Protein AF-A0A0P4WNT6-F1 (afdb_monomer)

Solvent-accessible surface area (backbone atoms only — not comparable to full-atom values): 13191 Å² total; per-residue (Å²): 144,90,67,80,68,61,65,58,52,55,57,52,52,52,53,52,51,51,52,53,51,52,52,52,48,49,56,52,50,53,53,51,51,54,51,48,54,51,51,51,52,52,50,49,53,51,51,52,52,51,51,53,53,50,51,56,50,49,54,52,52,53,52,54,49,53,54,50,50,53,54,52,50,54,54,53,54,53,57,59,62,62,72,75,74,79,89,85,86,82,90,82,84,94,73,96,71,87,78,80,80,77,74,95,61,87,34,73,39,78,61,76,60,72,83,76,58,75,54,78,42,81,40,65,49,41,31,35,43,52,50,53,53,40,104,67,35,41,69,65,60,38,50,34,35,36,41,40,38,43,61,80,64,23,32,38,39,38,42,56,76,45,43,27,36,38,70,50,101,78,25,75,60,19,28,41,38,47,24,44,95,90,37,49,76,74,78,52,63,43,54,16,75,58,52,69,75,60,37,61,75,64,43,45,75,46,71,66,40,38,55,37,40,40,38,37,37,37,33,90,66,67,68,31,51,33,40,32,39,35,42,36,55,96

Sequence (234 aa):
MTAAANVRNESDTDREATKRLEEMLGTRMDRVLAALEVQQRHTQQVLDTLNSTAMDTLAKVEEVREEMKEELGKIAEDMQMSATQTTEQPKGEEVAAVTEVAHSGLIVHNDSLPSLCSGNKILFGTVGSVEVVESNTYSSGITCSWDLNFPVESSVSLTWGYIDMENHSSCSYDWVDVKHNSKSVYGRKLCGSLNSSVLQLLNLTLHKINNLQVSFRSDGSTEKRGFRLFYRTY

Structure (mmCIF, N/CA/C/O backbone):
data_AF-A0A0P4WNT6-F1
#
_entry.id   AF-A0A0P4WNT6-F1
#
loop_
_atom_site.group_PDB
_atom_site.id
_atom_site.type_symbol
_atom_site.label_atom_id
_atom_site.label_alt_id
_atom_site.label_comp_id
_atom_site.label_asym_id
_atom_site.label_entity_id
_atom_site.label_seq_id
_atom_site.pdbx_PDB_ins_code
_atom_site.Cartn_x
_atom_site.Cartn_y
_atom_site.Cartn_z
_atom_site.occupancy
_atom_site.B_iso_or_equiv
_atom_site.auth_seq_id
_atom_site.auth_comp_id
_atom_site.auth_asym_id
_atom_site.auth_atom_id
_atom_site.pdbx_PDB_model_num
ATOM 1 N N . MET A 1 1 ? 92.940 -24.111 1.557 1.00 48.22 1 MET A N 1
ATOM 2 C CA . MET A 1 1 ? 92.073 -23.938 2.742 1.00 48.22 1 MET A CA 1
ATOM 3 C C . MET A 1 1 ? 91.052 -22.838 2.459 1.00 48.22 1 MET A C 1
ATOM 5 O O . MET A 1 1 ? 91.355 -21.718 2.813 1.00 48.22 1 MET A O 1
ATOM 9 N N . THR A 1 2 ? 89.903 -23.121 1.826 1.00 51.88 2 THR A N 1
ATOM 10 C CA . THR A 1 2 ? 88.679 -22.272 1.881 1.00 51.88 2 THR A CA 1
ATOM 11 C C . THR A 1 2 ? 87.592 -22.864 0.974 1.00 51.88 2 THR A C 1
ATOM 13 O O . THR A 1 2 ? 87.626 -22.675 -0.232 1.00 51.88 2 THR A O 1
ATOM 16 N N . ALA A 1 3 ? 86.646 -23.616 1.542 1.00 53.91 3 ALA A N 1
ATOM 17 C CA . ALA A 1 3 ? 85.382 -23.982 0.872 1.00 53.91 3 ALA A CA 1
ATOM 18 C C . ALA A 1 3 ? 84.314 -24.461 1.876 1.00 53.91 3 ALA A C 1
ATOM 20 O O . ALA A 1 3 ? 83.126 -24.272 1.657 1.00 53.91 3 ALA A O 1
ATOM 21 N N . ALA A 1 4 ? 84.718 -25.005 3.029 1.00 53.72 4 ALA A N 1
ATOM 22 C CA . ALA A 1 4 ? 83.785 -25.518 4.038 1.00 53.72 4 ALA A CA 1
ATOM 23 C C . ALA A 1 4 ? 83.112 -24.441 4.921 1.00 53.72 4 ALA A C 1
ATOM 25 O O . ALA A 1 4 ? 82.185 -24.759 5.660 1.00 53.72 4 ALA A O 1
ATOM 26 N N . ALA A 1 5 ? 83.565 -23.183 4.864 1.00 54.59 5 ALA A N 1
ATOM 27 C CA . ALA A 1 5 ? 83.019 -22.098 5.685 1.00 54.59 5 ALA A CA 1
ATOM 28 C C . ALA A 1 5 ? 81.795 -21.406 5.054 1.00 54.59 5 ALA A C 1
ATOM 30 O O . ALA A 1 5 ? 80.981 -20.858 5.785 1.00 54.59 5 ALA A O 1
ATOM 31 N N . ASN A 1 6 ? 81.638 -21.454 3.725 1.00 53.47 6 ASN A N 1
ATOM 32 C CA . ASN A 1 6 ? 80.593 -20.687 3.035 1.00 53.47 6 ASN A CA 1
ATOM 33 C C . ASN A 1 6 ? 79.220 -21.385 3.070 1.00 53.47 6 ASN A C 1
ATOM 35 O O . ASN A 1 6 ? 78.210 -20.735 3.299 1.00 53.47 6 ASN A O 1
ATOM 39 N N . VAL A 1 7 ? 79.189 -22.719 2.953 1.00 55.53 7 VAL A N 1
ATOM 40 C CA . VAL A 1 7 ? 77.936 -23.503 2.904 1.00 55.53 7 VAL A CA 1
ATOM 41 C C . VAL A 1 7 ? 77.233 -23.593 4.269 1.00 55.53 7 VAL A C 1
ATOM 43 O O . VAL A 1 7 ? 76.010 -23.613 4.330 1.00 55.53 7 VAL A O 1
ATOM 46 N N . ARG A 1 8 ? 77.980 -23.611 5.385 1.00 54.81 8 ARG A N 1
ATOM 47 C CA . ARG A 1 8 ? 77.380 -23.585 6.737 1.00 54.81 8 ARG A CA 1
ATOM 48 C C . ARG A 1 8 ? 76.769 -22.226 7.079 1.00 54.81 8 ARG A C 1
ATOM 50 O O . ARG A 1 8 ? 75.773 -22.167 7.789 1.00 54.81 8 ARG A O 1
ATOM 57 N N . ASN A 1 9 ? 77.352 -21.151 6.552 1.00 56.12 9 ASN A N 1
ATOM 58 C CA . ASN A 1 9 ? 76.908 -19.794 6.843 1.00 56.12 9 ASN A CA 1
ATOM 59 C C . ASN A 1 9 ? 75.553 -19.496 6.177 1.00 56.12 9 ASN A C 1
ATOM 61 O O . ASN A 1 9 ? 74.699 -18.896 6.818 1.00 56.12 9 ASN A O 1
ATOM 65 N N . GLU A 1 10 ? 75.326 -19.994 4.951 1.00 56.72 10 GLU A N 1
ATOM 66 C CA . GLU A 1 10 ? 74.041 -19.875 4.236 1.00 56.72 10 GLU A CA 1
ATOM 67 C C . GLU A 1 10 ? 72.898 -20.626 4.946 1.00 56.72 10 GLU A C 1
ATOM 69 O O . GLU A 1 10 ? 71.810 -20.073 5.119 1.00 56.72 10 GLU A O 1
ATOM 74 N N . SER A 1 11 ? 73.153 -21.840 5.455 1.00 64.44 11 SER A N 1
ATOM 75 C CA . SER A 1 11 ? 72.142 -22.618 6.191 1.00 64.44 11 SER A CA 1
ATOM 76 C C . SER A 1 11 ? 71.749 -22.002 7.536 1.00 64.44 11 SER A C 1
ATOM 78 O O . SER A 1 11 ? 70.596 -22.113 7.956 1.00 64.44 11 SER A O 1
ATOM 80 N N . ASP A 1 12 ? 72.693 -21.345 8.215 1.00 67.19 12 ASP A N 1
ATOM 81 C CA . ASP A 1 12 ? 72.415 -20.666 9.482 1.00 67.19 12 ASP A CA 1
ATOM 82 C C . ASP A 1 12 ? 71.636 -19.360 9.257 1.00 67.19 12 ASP A C 1
ATOM 84 O O . ASP A 1 12 ? 70.729 -19.050 10.035 1.00 67.19 12 ASP A O 1
ATOM 88 N N . THR A 1 13 ? 71.902 -18.633 8.163 1.00 73.12 13 THR A N 1
ATOM 89 C CA . THR A 1 13 ? 71.102 -17.458 7.778 1.00 73.12 13 THR A CA 1
ATOM 90 C C . THR A 1 13 ? 69.665 -17.806 7.401 1.00 73.12 13 THR A C 1
ATOM 92 O O . THR A 1 13 ? 68.754 -17.091 7.820 1.00 73.12 13 THR A O 1
ATOM 95 N N . ASP A 1 14 ? 69.430 -18.910 6.690 1.00 78.56 14 ASP A N 1
ATOM 96 C CA . ASP A 1 14 ? 68.072 -19.342 6.328 1.00 78.56 14 ASP A CA 1
ATOM 97 C C . ASP A 1 14 ? 67.275 -19.824 7.549 1.00 78.56 14 ASP A C 1
ATOM 99 O O . ASP A 1 14 ? 66.076 -19.544 7.681 1.00 78.56 14 ASP A O 1
ATOM 103 N N . ARG A 1 15 ? 67.940 -20.493 8.500 1.00 80.12 15 ARG A N 1
ATOM 104 C CA . ARG A 1 15 ? 67.317 -20.911 9.764 1.00 80.12 15 ARG A CA 1
ATOM 105 C C . ARG A 1 15 ? 66.926 -19.712 10.628 1.00 80.12 15 ARG A C 1
ATOM 107 O O . ARG A 1 15 ? 65.837 -19.692 11.201 1.00 80.12 15 ARG A O 1
ATOM 114 N N . GLU A 1 16 ? 67.788 -18.702 10.691 1.00 85.00 16 GLU A N 1
ATOM 115 C CA . GLU A 1 16 ? 67.517 -17.447 11.395 1.00 85.00 16 GLU A CA 1
ATOM 116 C C . GLU A 1 16 ? 66.402 -16.636 10.708 1.00 85.00 16 GLU A C 1
ATOM 118 O O . GLU A 1 16 ? 65.529 -16.088 11.383 1.00 85.00 16 GLU A O 1
ATOM 123 N N . ALA A 1 17 ? 66.363 -16.606 9.372 1.00 84.00 17 ALA A N 1
ATOM 124 C CA . ALA A 1 17 ? 65.285 -15.967 8.615 1.00 84.00 17 ALA A CA 1
ATOM 125 C C . ALA A 1 17 ? 63.926 -16.650 8.848 1.00 84.00 17 ALA A C 1
ATOM 127 O O . ALA A 1 17 ? 62.921 -15.967 9.055 1.00 84.00 17 ALA A O 1
ATOM 128 N N . THR A 1 18 ? 63.902 -17.986 8.884 1.00 86.19 18 THR A N 1
ATOM 129 C CA . THR A 1 18 ? 62.691 -18.775 9.170 1.00 86.19 18 THR A CA 1
ATOM 130 C C . THR A 1 18 ? 62.174 -18.494 10.580 1.00 86.19 18 THR A C 1
ATOM 132 O O . THR A 1 18 ? 60.994 -18.194 10.754 1.00 86.19 18 THR A O 1
ATOM 135 N N . LYS A 1 19 ? 63.066 -18.470 11.579 1.00 89.56 19 LYS A N 1
ATOM 136 C CA . LYS A 1 19 ? 62.709 -18.151 12.967 1.00 89.56 19 LYS A CA 1
ATOM 137 C C . LYS A 1 19 ? 62.109 -16.745 13.106 1.00 89.56 19 LYS A C 1
ATOM 139 O O . LYS A 1 19 ? 61.094 -16.567 13.774 1.00 89.56 19 LYS A O 1
ATOM 144 N N . ARG A 1 20 ? 62.681 -15.746 12.423 1.00 88.69 20 ARG A N 1
ATOM 145 C CA . ARG A 1 20 ? 62.136 -14.374 12.403 1.00 88.69 20 ARG A CA 1
ATOM 146 C C . ARG A 1 20 ? 60.763 -14.304 11.744 1.00 88.69 20 ARG A C 1
ATOM 148 O O . ARG A 1 20 ? 59.914 -13.531 12.182 1.00 88.69 20 ARG A O 1
ATOM 155 N N . LEU A 1 21 ? 60.536 -15.089 10.692 1.00 89.50 21 LEU A N 1
ATOM 156 C CA . LEU A 1 21 ? 59.235 -15.163 10.032 1.00 89.50 21 LEU A CA 1
ATOM 157 C C . LEU A 1 21 ? 58.175 -15.777 10.959 1.00 89.50 21 LEU A C 1
ATOM 159 O O . LEU A 1 21 ? 57.071 -15.242 11.039 1.00 89.50 21 LEU A O 1
ATOM 163 N N . GLU A 1 22 ? 58.517 -16.843 11.687 1.00 91.88 22 GLU A N 1
ATOM 164 C CA . GLU A 1 22 ? 57.641 -17.472 12.685 1.00 91.88 22 GLU A CA 1
ATOM 165 C C . GLU A 1 22 ? 57.309 -16.515 13.839 1.00 91.88 22 GLU A C 1
ATOM 167 O O . GLU A 1 22 ? 56.141 -16.378 14.199 1.00 91.88 22 GLU A O 1
ATOM 172 N N . GLU A 1 23 ? 58.294 -15.776 14.359 1.00 92.50 23 GLU A N 1
ATOM 173 C CA . GLU A 1 23 ? 58.080 -14.754 15.396 1.00 92.50 23 GLU A CA 1
ATOM 174 C C . GLU A 1 23 ? 57.184 -13.604 14.898 1.00 92.50 23 GLU A C 1
ATOM 176 O O . GLU A 1 23 ? 56.262 -13.167 15.598 1.00 92.50 23 GLU A O 1
ATOM 181 N N . MET A 1 24 ? 57.398 -13.132 13.662 1.00 90.69 24 MET A N 1
ATOM 182 C CA . MET A 1 24 ? 56.534 -12.124 13.039 1.00 90.69 24 MET A CA 1
ATOM 183 C C . MET A 1 24 ? 55.113 -12.649 12.813 1.00 90.69 24 MET A C 1
ATOM 185 O O . MET A 1 24 ? 54.151 -11.902 13.004 1.00 90.69 24 MET A O 1
ATOM 189 N N . LEU A 1 25 ? 54.963 -13.912 12.407 1.00 93.06 25 LEU A N 1
ATOM 190 C CA . LEU A 1 25 ? 53.661 -14.537 12.195 1.00 93.06 25 LEU A CA 1
ATOM 191 C C . LEU A 1 25 ? 52.917 -14.731 13.520 1.00 93.06 25 LEU A C 1
ATOM 193 O O . LEU A 1 25 ? 51.739 -14.384 13.586 1.00 93.06 25 LEU A O 1
ATOM 197 N N . GLY A 1 26 ? 53.605 -15.183 14.572 1.00 92.38 26 GLY A N 1
ATOM 198 C CA . GLY A 1 26 ? 53.061 -15.283 15.928 1.00 92.38 26 GLY A CA 1
ATOM 199 C C . GLY A 1 26 ? 52.579 -13.928 16.439 1.00 92.38 26 GLY A C 1
ATOM 200 O O . GLY A 1 26 ? 51.406 -13.767 16.760 1.00 92.38 26 GLY A O 1
ATOM 201 N N . THR A 1 27 ? 53.426 -12.899 16.345 1.00 93.69 27 THR A N 1
ATOM 202 C CA . THR A 1 27 ? 53.066 -11.530 16.759 1.00 93.69 27 THR A CA 1
ATOM 203 C C . THR A 1 27 ? 51.857 -10.984 15.988 1.00 93.69 27 THR A C 1
ATOM 205 O O . THR A 1 27 ? 51.019 -10.268 16.541 1.00 93.69 27 THR A O 1
ATOM 208 N N . ARG A 1 28 ? 51.750 -11.281 14.685 1.00 94.50 28 ARG A N 1
ATOM 209 C CA . ARG A 1 28 ? 50.592 -10.873 13.875 1.00 94.50 28 ARG A CA 1
ATOM 210 C C . ARG A 1 28 ? 49.335 -11.646 14.263 1.00 94.50 28 ARG A C 1
ATOM 212 O O . ARG A 1 28 ? 48.276 -11.027 14.331 1.00 94.50 28 ARG A O 1
ATOM 219 N N . MET A 1 29 ? 49.449 -12.946 14.524 1.00 95.38 29 MET A N 1
ATOM 220 C CA . MET A 1 29 ? 48.334 -13.785 14.959 1.00 95.38 29 MET A CA 1
ATOM 221 C C . MET A 1 29 ? 47.795 -13.327 16.317 1.00 95.38 29 MET A C 1
ATOM 223 O O . MET A 1 29 ? 46.591 -13.128 16.442 1.00 95.38 29 MET A O 1
ATOM 227 N N . ASP A 1 30 ? 48.668 -13.040 17.285 1.00 95.88 30 ASP A N 1
ATOM 228 C CA . ASP A 1 30 ? 48.275 -12.549 18.613 1.00 95.88 30 ASP A CA 1
ATOM 229 C C . ASP A 1 30 ? 47.520 -11.217 18.527 1.00 95.88 30 ASP A C 1
ATOM 231 O O . ASP A 1 30 ? 46.517 -11.008 19.209 1.00 95.88 30 ASP A O 1
ATOM 235 N N . ARG A 1 31 ? 47.948 -10.316 17.631 1.00 95.38 31 ARG A N 1
ATOM 236 C CA . ARG A 1 31 ? 47.230 -9.057 17.370 1.00 95.38 31 ARG A CA 1
ATOM 237 C C . ARG A 1 31 ? 45.849 -9.288 16.764 1.00 95.38 31 ARG A C 1
ATOM 239 O O . ARG A 1 31 ? 44.912 -8.578 17.122 1.00 95.38 31 ARG A O 1
ATOM 246 N N . VAL A 1 32 ? 45.722 -10.248 15.848 1.00 95.62 32 VAL A N 1
ATOM 247 C CA . VAL A 1 32 ? 44.427 -10.615 15.254 1.00 95.62 32 VAL A CA 1
ATOM 248 C C . VAL A 1 32 ? 43.515 -11.239 16.308 1.00 95.62 32 VAL A C 1
ATOM 250 O O . VAL A 1 32 ? 42.347 -10.866 16.381 1.00 95.62 32 VAL A O 1
ATOM 253 N N . LEU A 1 33 ? 44.044 -12.120 17.158 1.00 96.94 33 LEU A N 1
ATOM 254 C CA . LEU A 1 33 ? 43.289 -12.757 18.234 1.00 96.94 33 LEU A CA 1
ATOM 255 C C . LEU A 1 33 ? 42.793 -11.723 19.252 1.00 96.94 33 LEU A C 1
ATOM 257 O O . LEU A 1 33 ? 41.601 -11.679 19.543 1.00 96.94 33 LEU A O 1
ATOM 261 N N . ALA A 1 34 ? 43.663 -10.813 19.696 1.00 96.69 34 ALA A N 1
ATOM 262 C CA . ALA A 1 34 ? 43.282 -9.729 20.600 1.00 96.69 34 ALA A CA 1
ATOM 263 C C . ALA A 1 34 ? 42.211 -8.808 19.985 1.00 96.69 34 ALA A C 1
ATOM 265 O O . ALA A 1 34 ? 41.265 -8.402 20.664 1.00 96.69 34 ALA A O 1
ATOM 266 N N . ALA A 1 35 ? 42.321 -8.490 18.690 1.00 95.56 35 ALA A N 1
ATOM 267 C CA . ALA A 1 35 ? 41.303 -7.711 17.988 1.00 95.56 35 ALA A CA 1
ATOM 268 C C . ALA A 1 35 ? 39.961 -8.459 17.907 1.00 95.56 35 ALA A C 1
ATOM 270 O O . ALA A 1 35 ? 38.906 -7.841 18.074 1.00 95.56 35 ALA A O 1
ATOM 271 N N . LEU A 1 36 ? 39.990 -9.778 17.698 1.00 96.31 36 LEU A N 1
ATOM 272 C CA . LEU A 1 36 ? 38.796 -10.617 17.661 1.00 96.31 36 LEU A CA 1
ATOM 273 C C . LEU A 1 36 ? 38.121 -10.706 19.036 1.00 96.31 36 LEU A C 1
ATOM 275 O O . LEU A 1 36 ? 36.905 -10.564 19.118 1.00 96.31 36 LEU A O 1
ATOM 279 N N . GLU A 1 37 ? 38.887 -10.844 20.118 1.00 97.56 37 GLU A N 1
ATOM 280 C CA . GLU A 1 37 ? 38.360 -10.827 21.490 1.00 97.56 37 GLU A CA 1
ATOM 281 C C . GLU A 1 37 ? 37.715 -9.481 21.848 1.00 97.56 37 GLU A C 1
ATOM 283 O O . GLU A 1 37 ? 36.686 -9.431 22.526 1.00 97.56 37 GLU A O 1
ATOM 288 N N . VAL A 1 38 ? 38.293 -8.364 21.391 1.00 97.62 38 VAL A N 1
ATOM 289 C CA . VAL A 1 38 ? 37.680 -7.034 21.546 1.00 97.62 38 VAL A CA 1
ATOM 290 C C . VAL A 1 38 ? 36.363 -6.953 20.773 1.00 97.62 38 VAL A C 1
A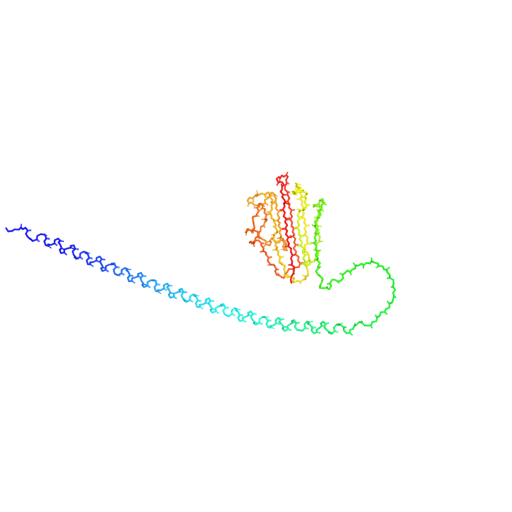TOM 292 O O . VAL A 1 38 ? 35.362 -6.505 21.331 1.00 97.62 38 VAL A O 1
ATOM 295 N N . GLN A 1 39 ? 36.329 -7.433 19.528 1.00 96.19 39 GLN A N 1
ATOM 296 C CA . GLN A 1 39 ? 35.099 -7.473 18.728 1.00 96.19 39 GLN A CA 1
ATOM 297 C C . GLN A 1 39 ? 34.025 -8.364 19.358 1.00 96.19 39 GLN A C 1
ATOM 299 O O . GLN A 1 39 ? 32.856 -7.977 19.416 1.00 96.19 39 GLN A O 1
ATOM 304 N N . GLN A 1 40 ? 34.409 -9.523 19.892 1.00 97.31 40 GLN A N 1
ATOM 305 C CA . GLN A 1 40 ? 33.490 -10.429 20.571 1.00 97.31 40 GLN A CA 1
ATOM 306 C C . GLN A 1 40 ? 32.915 -9.792 21.842 1.00 97.31 40 GLN A C 1
ATOM 308 O O . GLN A 1 40 ? 31.704 -9.847 22.050 1.00 97.31 40 GLN A O 1
ATOM 313 N N . ARG A 1 41 ? 33.746 -9.118 22.652 1.00 98.19 41 ARG A N 1
ATOM 314 C CA . ARG A 1 41 ? 33.276 -8.375 23.835 1.00 98.19 41 ARG A CA 1
ATOM 315 C C . ARG A 1 41 ? 32.303 -7.257 23.471 1.00 98.19 41 ARG A C 1
ATOM 317 O O . ARG A 1 41 ? 31.256 -7.154 24.102 1.00 98.19 41 ARG A O 1
ATOM 324 N N . HIS A 1 42 ? 32.602 -6.463 22.443 1.00 97.31 42 HIS A N 1
ATOM 325 C CA . HIS A 1 42 ? 31.677 -5.425 21.974 1.00 97.31 42 HIS A CA 1
ATOM 326 C C . HIS A 1 42 ? 30.358 -6.015 21.472 1.00 97.31 42 HIS A C 1
ATOM 328 O O . HIS A 1 42 ? 29.294 -5.498 21.797 1.00 97.31 42 HIS A O 1
ATOM 334 N N . THR A 1 43 ? 30.414 -7.118 20.724 1.00 94.88 43 THR A N 1
ATOM 335 C CA . THR A 1 43 ? 29.211 -7.797 20.224 1.00 94.88 43 THR A CA 1
ATOM 336 C C . THR A 1 43 ? 28.334 -8.278 21.378 1.00 94.88 43 THR A C 1
ATOM 338 O O . THR A 1 43 ? 27.126 -8.052 21.361 1.00 94.88 43 THR A O 1
ATOM 341 N N . GLN A 1 44 ? 28.939 -8.874 22.410 1.00 97.69 44 GLN A N 1
ATOM 342 C CA . GLN A 1 44 ? 28.208 -9.321 23.594 1.00 97.69 44 GLN A CA 1
ATOM 343 C C . GLN A 1 44 ? 27.576 -8.146 24.347 1.00 97.69 44 GLN A C 1
ATOM 345 O O . GLN A 1 44 ? 26.402 -8.197 24.688 1.00 97.69 44 GLN A O 1
ATOM 350 N N . GLN A 1 45 ? 28.311 -7.046 24.520 1.00 97.69 45 GLN A N 1
ATOM 351 C CA . GLN A 1 45 ? 27.784 -5.849 25.173 1.00 97.69 45 GLN A CA 1
ATOM 352 C C . GLN A 1 45 ? 26.588 -5.246 24.415 1.00 97.69 45 GLN A C 1
ATOM 354 O O . GLN A 1 45 ? 25.616 -4.805 25.035 1.00 97.69 45 GLN A O 1
ATOM 359 N N . VAL A 1 46 ? 26.634 -5.233 23.078 1.00 97.38 46 VAL A N 1
ATOM 360 C CA . VAL A 1 46 ? 25.501 -4.800 22.245 1.00 97.38 46 VAL A CA 1
ATOM 361 C C . VAL A 1 46 ? 24.306 -5.731 22.442 1.00 97.38 46 VAL A C 1
ATOM 363 O O . VAL A 1 46 ? 23.191 -5.243 22.611 1.00 97.38 46 VAL A O 1
ATOM 366 N N . LEU A 1 47 ? 24.528 -7.049 22.472 1.00 97.56 47 LEU A N 1
ATOM 367 C CA . LEU A 1 47 ? 23.467 -8.031 22.701 1.00 97.56 47 LEU A CA 1
ATOM 368 C C . LEU A 1 47 ? 22.805 -7.848 24.074 1.00 97.56 47 LEU A C 1
ATOM 370 O O . LEU A 1 47 ? 21.579 -7.825 24.161 1.00 97.56 47 LEU A O 1
ATOM 374 N N . ASP A 1 48 ? 23.600 -7.643 25.122 1.00 97.81 48 ASP A N 1
ATOM 375 C CA . ASP A 1 48 ? 23.099 -7.425 26.481 1.00 97.81 48 ASP A CA 1
ATOM 376 C C . ASP A 1 48 ? 22.278 -6.127 26.566 1.00 97.81 48 ASP A C 1
ATOM 378 O O . ASP A 1 48 ? 21.195 -6.099 27.155 1.00 97.81 48 ASP A O 1
ATOM 382 N N . THR A 1 49 ? 22.746 -5.063 25.904 1.00 96.75 49 THR A N 1
ATOM 383 C CA . THR A 1 49 ? 22.038 -3.773 25.836 1.00 96.75 49 THR A CA 1
ATOM 384 C C . THR A 1 49 ? 20.709 -3.904 25.091 1.00 96.75 49 THR A C 1
ATOM 386 O O . THR A 1 49 ? 19.687 -3.379 25.540 1.00 96.75 49 THR A O 1
ATOM 389 N N . LEU A 1 50 ? 20.701 -4.627 23.966 1.00 96.12 50 LEU A N 1
ATOM 390 C CA . LEU A 1 50 ? 19.484 -4.909 23.203 1.00 96.12 50 LEU A CA 1
ATOM 391 C C . LEU A 1 50 ? 18.483 -5.706 24.038 1.00 96.12 50 LEU A C 1
ATOM 393 O O . LEU A 1 50 ? 17.306 -5.353 24.066 1.00 96.12 50 LEU A O 1
ATOM 397 N N . ASN A 1 51 ? 18.946 -6.731 24.753 1.00 97.50 51 ASN A N 1
ATOM 398 C CA . ASN A 1 51 ? 18.082 -7.557 25.587 1.00 97.50 51 ASN A CA 1
ATOM 399 C C . ASN A 1 51 ? 17.487 -6.757 26.757 1.00 97.50 51 ASN A C 1
ATOM 401 O O . ASN A 1 51 ? 16.287 -6.835 27.001 1.00 97.50 51 ASN A O 1
ATOM 405 N N . SER A 1 52 ? 18.288 -5.917 27.422 1.00 97.19 52 SER A N 1
ATOM 406 C CA . SER A 1 52 ? 17.787 -5.012 28.466 1.00 97.19 52 SER A CA 1
ATOM 407 C C . SER A 1 52 ? 16.740 -4.039 27.925 1.00 97.19 52 SER A C 1
ATOM 409 O O . SER A 1 52 ? 15.679 -3.887 28.519 1.00 97.19 52 SER A O 1
ATOM 411 N N . THR A 1 53 ? 16.999 -3.426 26.766 1.00 96.00 53 THR A N 1
ATOM 412 C CA . THR A 1 53 ? 16.059 -2.481 26.141 1.00 96.00 53 THR A CA 1
ATOM 413 C C . THR A 1 53 ? 14.753 -3.174 25.742 1.00 96.00 53 THR A C 1
ATOM 415 O O . THR A 1 53 ? 13.672 -2.605 25.901 1.00 96.00 53 THR A O 1
ATOM 418 N N . ALA A 1 54 ? 14.834 -4.409 25.238 1.00 96.44 54 ALA A N 1
ATOM 419 C CA . ALA A 1 54 ? 13.665 -5.208 24.889 1.00 96.44 54 ALA A CA 1
ATOM 420 C C . ALA A 1 54 ? 12.814 -5.532 26.126 1.00 96.44 54 ALA A C 1
ATOM 422 O O . ALA A 1 54 ? 11.598 -5.360 26.076 1.00 96.44 54 ALA A O 1
ATOM 423 N N . MET A 1 55 ? 13.442 -5.928 27.238 1.00 97.50 55 MET A N 1
ATOM 424 C CA . MET A 1 55 ? 12.738 -6.216 28.493 1.00 97.50 55 MET A CA 1
ATOM 425 C C . MET A 1 55 ? 12.074 -4.967 29.087 1.00 97.50 55 MET A C 1
ATOM 427 O O . MET A 1 55 ? 10.911 -5.035 29.478 1.00 97.50 55 MET A O 1
ATOM 431 N N . ASP A 1 56 ? 12.749 -3.814 29.071 1.00 97.31 56 ASP A N 1
ATOM 432 C CA . ASP A 1 56 ? 12.159 -2.543 29.519 1.00 97.31 56 ASP A CA 1
ATOM 433 C C . ASP A 1 56 ? 10.974 -2.121 28.642 1.00 97.31 56 ASP A C 1
ATOM 435 O O . ASP A 1 56 ? 9.967 -1.602 29.126 1.00 97.31 56 ASP A O 1
ATOM 439 N N . THR A 1 57 ? 11.082 -2.344 27.330 1.00 93.44 57 THR A N 1
ATOM 440 C CA . THR A 1 57 ? 9.993 -2.057 26.390 1.00 93.44 57 THR A CA 1
ATOM 441 C C . THR A 1 57 ? 8.808 -2.985 26.639 1.00 93.44 57 THR A C 1
ATOM 443 O O . THR A 1 57 ? 7.670 -2.524 26.641 1.00 93.44 57 THR A O 1
ATOM 446 N N . LEU A 1 58 ? 9.063 -4.272 26.891 1.00 97.12 58 LEU A N 1
ATOM 447 C CA . LEU A 1 58 ? 8.023 -5.248 27.203 1.00 97.12 58 LEU A CA 1
ATOM 448 C C . LEU A 1 58 ? 7.282 -4.880 28.494 1.00 97.12 58 LEU A C 1
ATOM 450 O O . LEU A 1 58 ? 6.055 -4.887 28.499 1.00 97.12 58 LEU A O 1
ATOM 454 N N . ALA A 1 59 ? 8.007 -4.478 29.541 1.00 97.25 59 ALA A N 1
ATOM 455 C CA . ALA A 1 59 ? 7.406 -4.030 30.795 1.00 97.25 59 ALA A CA 1
ATOM 456 C C . ALA A 1 59 ? 6.462 -2.832 30.585 1.00 97.25 59 ALA A C 1
ATOM 458 O O . ALA A 1 59 ? 5.337 -2.837 31.080 1.00 97.25 59 ALA A O 1
ATOM 459 N N . LYS A 1 60 ? 6.868 -1.846 29.773 1.00 96.50 60 LYS A N 1
ATOM 460 C CA . LYS A 1 60 ? 6.011 -0.698 29.420 1.00 96.50 60 LYS A CA 1
ATOM 461 C C . LYS A 1 60 ? 4.773 -1.102 28.618 1.00 96.50 60 LYS A C 1
ATOM 463 O O . LYS A 1 60 ? 3.716 -0.502 28.774 1.00 96.50 60 LYS A O 1
ATOM 468 N N . VAL A 1 61 ? 4.887 -2.105 27.745 1.00 95.06 61 VAL A N 1
ATOM 469 C CA . VAL A 1 61 ? 3.735 -2.633 26.994 1.00 95.06 61 VAL A CA 1
ATOM 470 C C . VAL A 1 61 ? 2.743 -3.323 27.931 1.00 95.06 61 VAL A C 1
ATOM 472 O O . VAL A 1 61 ? 1.535 -3.168 27.754 1.00 95.06 61 VAL A O 1
ATOM 475 N N . GLU A 1 62 ? 3.227 -4.070 28.924 1.00 97.25 62 GLU A N 1
ATOM 476 C CA . GLU A 1 62 ? 2.366 -4.703 29.929 1.00 97.25 62 GLU A CA 1
ATOM 477 C C . GLU A 1 62 ? 1.676 -3.673 30.831 1.00 97.25 62 GLU A C 1
ATOM 479 O O . GLU A 1 62 ? 0.488 -3.824 31.104 1.00 97.25 62 GLU A O 1
ATOM 484 N N . GLU A 1 63 ? 2.363 -2.593 31.207 1.00 97.25 63 GLU A N 1
ATOM 485 C CA . GLU A 1 63 ? 1.773 -1.471 31.952 1.00 97.25 63 GLU A CA 1
ATOM 486 C C . GLU A 1 63 ? 0.604 -0.832 31.180 1.00 97.25 63 GLU A C 1
ATOM 488 O O . GLU A 1 63 ? -0.525 -0.812 31.673 1.00 97.25 63 GLU A O 1
ATOM 493 N N . VAL A 1 64 ? 0.823 -0.441 29.917 1.00 95.50 64 VAL A N 1
ATOM 494 C CA . VAL A 1 64 ? -0.230 0.127 29.047 1.00 95.50 64 VAL A CA 1
ATOM 495 C C . VAL A 1 64 ? -1.391 -0.853 28.840 1.00 95.50 64 VAL A C 1
ATOM 497 O O . VAL A 1 64 ? -2.549 -0.450 28.712 1.00 95.50 64 VAL A O 1
ATOM 500 N N . ARG A 1 65 ? -1.112 -2.162 28.800 1.00 95.25 65 ARG A N 1
ATOM 501 C CA . ARG A 1 65 ? -2.154 -3.189 28.677 1.00 95.25 65 ARG A CA 1
ATOM 502 C C . ARG A 1 65 ? -3.076 -3.206 29.893 1.00 95.25 65 ARG A C 1
ATOM 504 O O . ARG A 1 65 ? -4.283 -3.365 29.707 1.00 95.25 65 ARG A O 1
ATOM 511 N N . GLU A 1 66 ? -2.534 -3.107 31.103 1.00 97.06 66 GLU A N 1
ATOM 512 C CA . GLU A 1 66 ? -3.352 -3.081 32.319 1.00 97.06 66 GLU A CA 1
ATOM 513 C C . GLU A 1 66 ? -4.140 -1.767 32.433 1.00 97.06 66 GLU A C 1
ATOM 515 O O . GLU A 1 66 ? -5.333 -1.823 32.729 1.00 97.06 66 GLU A O 1
ATOM 520 N N . GLU A 1 67 ? -3.553 -0.622 32.062 1.00 94.69 67 GLU A N 1
ATOM 521 C CA . GLU A 1 67 ? -4.285 0.656 31.967 1.00 94.69 67 GLU A CA 1
ATOM 522 C C . GLU A 1 67 ? -5.477 0.557 30.997 1.00 94.69 67 GLU A C 1
ATOM 524 O O . GLU A 1 67 ? -6.603 0.933 31.325 1.00 94.69 67 GLU A O 1
ATOM 529 N N . MET A 1 68 ? -5.267 -0.027 29.811 1.00 94.44 68 MET A N 1
ATOM 530 C CA . MET A 1 68 ? -6.330 -0.200 28.818 1.00 94.44 68 MET A CA 1
ATOM 531 C C . MET A 1 68 ? -7.434 -1.154 29.297 1.00 94.44 68 MET A C 1
ATOM 533 O O . MET A 1 68 ? -8.605 -0.947 28.975 1.00 94.44 68 MET A O 1
ATOM 537 N N . LYS A 1 69 ? -7.096 -2.200 30.063 1.00 93.25 69 LYS A N 1
ATOM 538 C CA . LYS A 1 69 ? -8.105 -3.090 30.664 1.00 93.25 69 LYS A CA 1
ATOM 539 C C . LYS A 1 69 ? -8.968 -2.358 31.687 1.00 93.25 69 LYS A C 1
ATOM 541 O O . LYS A 1 69 ? -10.167 -2.622 31.732 1.00 93.25 69 LYS A O 1
ATOM 546 N N . GLU A 1 70 ? -8.379 -1.473 32.488 1.00 94.00 70 GLU A N 1
ATOM 547 C CA . GLU A 1 70 ? -9.123 -0.685 33.473 1.00 94.00 70 GLU A CA 1
ATOM 548 C C . GLU A 1 70 ? -10.124 0.256 32.784 1.00 94.00 70 GLU A C 1
ATOM 550 O O . GLU A 1 70 ? -11.302 0.276 33.141 1.00 94.00 70 GLU A O 1
ATOM 555 N N . GLU A 1 71 ? -9.692 0.966 31.738 1.00 89.25 71 GLU A N 1
ATOM 556 C CA . GLU A 1 71 ? -10.565 1.857 30.962 1.00 89.25 71 GLU A CA 1
ATOM 557 C C . GLU A 1 71 ? -11.684 1.095 30.231 1.00 89.25 71 GLU A C 1
ATOM 559 O O . GLU A 1 71 ? -12.840 1.520 30.245 1.00 89.25 71 GLU A O 1
ATOM 564 N N . LEU A 1 72 ? -11.386 -0.079 29.661 1.00 86.69 72 LEU A N 1
ATOM 565 C CA . LEU A 1 72 ? -12.412 -0.949 29.071 1.00 86.69 72 LEU A CA 1
ATOM 566 C C . LEU A 1 72 ? -13.434 -1.439 30.109 1.00 86.69 72 LEU A C 1
ATOM 568 O O . LEU A 1 72 ? -14.611 -1.584 29.776 1.00 86.69 72 LEU A O 1
ATOM 572 N N . GLY A 1 73 ? -13.006 -1.673 31.353 1.00 85.00 73 GLY A N 1
ATOM 573 C CA . GLY A 1 73 ? -13.898 -2.006 32.464 1.00 85.00 73 GLY A CA 1
ATOM 574 C C . GLY A 1 73 ? -14.894 -0.885 32.760 1.00 85.00 73 GLY A C 1
ATOM 575 O O . GLY A 1 73 ? -16.095 -1.141 32.830 1.00 85.00 73 GLY A O 1
ATOM 576 N N . LYS A 1 74 ? -14.416 0.364 32.829 1.00 87.50 74 LYS A N 1
ATOM 577 C CA . LYS A 1 74 ? -15.263 1.552 33.051 1.00 87.50 74 LYS A CA 1
ATOM 578 C C . LYS A 1 74 ? -16.302 1.727 31.938 1.00 87.50 74 LYS A C 1
ATOM 580 O O . LYS A 1 74 ? -17.478 1.940 32.217 1.00 87.50 74 LYS A O 1
ATOM 585 N N . ILE A 1 75 ? -15.899 1.544 30.677 1.00 79.00 75 ILE A N 1
ATOM 586 C CA . ILE A 1 75 ? -16.812 1.626 29.521 1.00 79.00 75 ILE A CA 1
ATOM 587 C C . ILE A 1 75 ? -17.901 0.539 29.583 1.00 79.00 75 ILE A C 1
ATOM 589 O O . ILE A 1 75 ? -19.060 0.805 29.259 1.00 79.00 75 ILE A O 1
ATOM 593 N N . ALA A 1 76 ? -17.553 -0.683 30.000 1.00 76.19 76 ALA A N 1
ATOM 594 C CA . ALA A 1 76 ? -18.519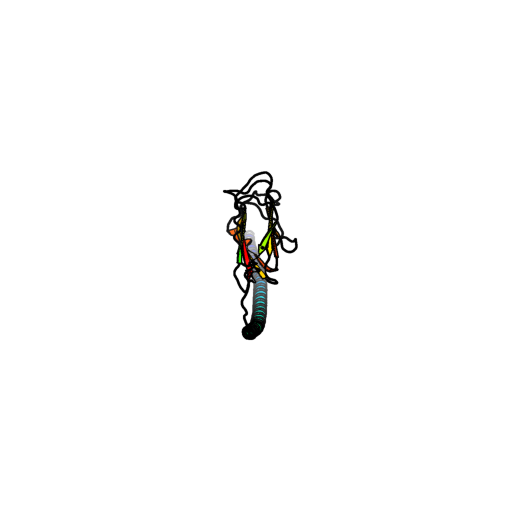 -1.774 30.126 1.00 76.19 76 ALA A CA 1
ATOM 595 C C . ALA A 1 76 ? -19.573 -1.499 31.217 1.00 76.19 76 ALA A C 1
ATOM 597 O O . ALA A 1 76 ? -20.755 -1.781 31.006 1.00 76.19 76 ALA A O 1
ATOM 598 N N . GLU A 1 77 ? -19.167 -0.906 32.344 1.00 76.56 77 GLU A N 1
ATOM 599 C CA . GLU A 1 77 ? -20.080 -0.505 33.423 1.00 76.56 77 GLU A CA 1
ATOM 600 C C . GLU A 1 77 ? -21.028 0.630 32.988 1.00 76.56 77 GLU A C 1
ATOM 602 O O . GLU A 1 77 ? -22.236 0.560 33.246 1.00 76.56 77 GLU A O 1
ATOM 607 N N . ASP A 1 78 ? -20.532 1.616 32.233 1.00 72.81 78 ASP A N 1
ATOM 608 C CA . ASP A 1 78 ? -21.350 2.709 31.685 1.00 72.81 78 ASP A CA 1
ATOM 609 C C . ASP A 1 78 ? -22.398 2.213 30.672 1.00 72.81 78 ASP A C 1
ATOM 611 O O . ASP A 1 78 ? -23.553 2.661 30.679 1.00 72.81 78 ASP A O 1
ATOM 615 N N . MET A 1 79 ? -22.048 1.225 29.839 1.00 66.50 79 MET A N 1
ATOM 616 C CA . MET A 1 79 ? -23.001 0.584 28.921 1.00 66.50 79 MET A CA 1
ATOM 617 C C . MET A 1 79 ? -24.130 -0.151 29.663 1.00 66.50 79 MET A C 1
ATOM 619 O O . MET A 1 79 ? -25.253 -0.222 29.157 1.00 66.50 79 MET A O 1
ATOM 623 N N . GLN A 1 80 ? -23.872 -0.665 30.868 1.00 61.91 80 GLN A N 1
ATOM 624 C CA . GLN A 1 80 ? -24.874 -1.354 31.684 1.00 61.91 80 GLN A CA 1
ATOM 625 C C . GLN A 1 80 ? -25.818 -0.395 32.423 1.00 61.91 80 GLN A C 1
ATOM 627 O O . GLN A 1 80 ? -26.989 -0.735 32.599 1.00 61.91 80 GLN A O 1
ATOM 632 N N . MET A 1 81 ? -25.377 0.821 32.768 1.00 58.91 81 MET A N 1
ATOM 633 C CA . MET A 1 81 ? -26.264 1.860 33.320 1.00 58.91 81 MET A CA 1
ATOM 634 C C . MET A 1 81 ? -27.217 2.463 32.274 1.00 58.91 81 MET A C 1
ATOM 636 O O . MET A 1 81 ? -28.346 2.831 32.612 1.00 58.91 81 MET A O 1
ATOM 640 N N . SER A 1 82 ? -26.812 2.525 31.000 1.00 54.28 82 SER A N 1
ATOM 641 C CA . SER A 1 82 ? -27.648 3.077 29.920 1.00 54.28 82 SER A CA 1
ATOM 642 C C . SER A 1 82 ? -28.816 2.153 29.519 1.00 54.28 82 SER A C 1
ATOM 644 O O . SER A 1 82 ? -29.874 2.626 29.108 1.00 54.28 82 SER A O 1
ATOM 646 N N . ALA A 1 83 ? -28.691 0.836 29.736 1.00 47.50 83 ALA A N 1
ATOM 647 C CA . ALA A 1 83 ? -29.728 -0.149 29.400 1.00 47.50 83 ALA A CA 1
ATOM 648 C C . ALA A 1 83 ? -30.960 -0.139 30.339 1.00 47.50 83 ALA A C 1
ATOM 650 O O . ALA A 1 83 ? -31.962 -0.791 30.046 1.00 47.50 83 ALA A O 1
ATOM 651 N N . THR A 1 84 ? -30.920 0.599 31.454 1.00 45.53 84 THR A N 1
ATOM 652 C CA . THR A 1 84 ? -32.005 0.643 32.458 1.00 45.53 84 THR A CA 1
ATOM 653 C C . THR A 1 84 ? -32.983 1.819 32.332 1.00 45.53 84 THR A C 1
ATOM 655 O O . THR A 1 84 ? -33.921 1.904 33.122 1.00 45.53 84 THR A O 1
ATOM 658 N N . GLN A 1 85 ? -32.840 2.705 31.338 1.00 51.66 85 GLN A N 1
ATOM 659 C CA . GLN A 1 85 ? -33.744 3.851 31.130 1.00 51.66 85 GLN A CA 1
ATOM 660 C C . GLN A 1 85 ? -34.333 3.897 29.712 1.00 51.66 85 GLN A C 1
ATOM 662 O O . GLN A 1 85 ? -34.150 4.866 28.983 1.00 51.66 85 GLN A O 1
ATOM 667 N N . THR A 1 86 ? -35.084 2.876 29.289 1.00 37.19 86 THR A N 1
ATOM 668 C CA . THR A 1 86 ? -36.069 3.060 28.201 1.00 37.19 86 THR A CA 1
ATOM 669 C C . THR A 1 86 ? -37.207 2.040 28.290 1.00 37.19 86 THR A C 1
ATOM 671 O O . THR A 1 86 ? -37.265 1.060 27.557 1.00 37.19 86 THR A O 1
ATOM 674 N N . THR A 1 87 ? -38.156 2.279 29.193 1.00 36.91 87 THR A N 1
ATOM 675 C CA . THR A 1 87 ? -39.512 1.722 29.090 1.00 36.91 87 THR A CA 1
ATOM 676 C C . THR A 1 87 ? -40.490 2.880 29.040 1.00 36.91 87 THR A C 1
ATOM 678 O O . THR A 1 87 ? -40.845 3.402 30.086 1.00 36.91 87 THR A O 1
ATOM 681 N N . GLU A 1 88 ? -40.885 3.288 27.834 1.00 34.47 88 GLU A N 1
ATOM 682 C CA . GLU A 1 88 ? -42.237 3.765 27.516 1.00 34.47 88 GLU A CA 1
ATOM 683 C C . GLU A 1 88 ? -42.361 3.994 26.001 1.00 34.47 88 GLU A C 1
ATOM 685 O O . GLU A 1 88 ? -41.556 4.675 25.373 1.00 34.47 88 GLU A O 1
ATOM 690 N N . GLN A 1 89 ? -43.377 3.371 25.411 1.00 33.53 89 GLN A N 1
ATOM 691 C CA . GLN A 1 89 ? -43.721 3.415 23.993 1.00 33.53 89 GLN A CA 1
ATOM 692 C C . GLN A 1 89 ? -45.081 4.115 23.864 1.00 33.53 89 GLN A C 1
ATOM 694 O O . GLN A 1 89 ? -46.001 3.766 24.608 1.00 33.53 89 GLN A O 1
ATOM 699 N N . PRO A 1 90 ? -45.277 4.995 22.867 1.00 35.88 90 PRO A N 1
ATOM 700 C CA . PRO A 1 90 ? -46.574 5.064 22.211 1.00 35.88 90 PRO A CA 1
ATOM 701 C C . PRO A 1 90 ? -46.484 4.868 20.693 1.00 35.88 90 PRO A C 1
ATOM 703 O O . PRO A 1 90 ? -45.523 5.232 20.021 1.00 35.88 90 PRO A O 1
ATOM 706 N N . LYS A 1 91 ? -47.546 4.231 20.194 1.00 33.34 91 LYS A N 1
ATOM 707 C CA . LYS A 1 91 ? -47.894 3.960 18.797 1.00 33.34 91 LYS A CA 1
ATOM 708 C C . LYS A 1 91 ? -47.963 5.233 17.948 1.00 33.34 91 LYS A C 1
ATOM 710 O O . LYS A 1 91 ? -48.606 6.191 18.366 1.00 33.34 91 LYS A O 1
ATOM 715 N N . GLY A 1 92 ? -47.542 5.112 16.690 1.00 32.62 92 GLY A N 1
ATOM 716 C CA . GLY A 1 92 ? -48.161 5.839 15.582 1.00 32.62 92 GLY A CA 1
ATOM 717 C C . GLY A 1 92 ? -47.189 6.370 14.5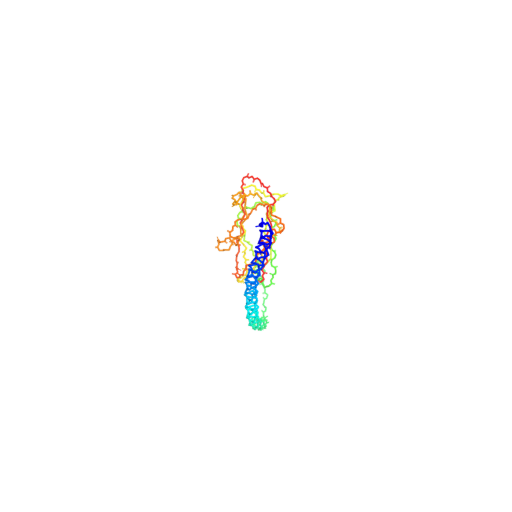36 1.00 32.62 92 GLY A C 1
ATOM 718 O O . GLY A 1 92 ? -46.377 7.229 14.839 1.00 32.62 92 GLY A O 1
ATOM 719 N N . GLU A 1 93 ? -47.410 5.910 13.304 1.00 29.12 93 GLU A N 1
ATOM 720 C CA . GLU A 1 93 ? -47.117 6.584 12.033 1.00 29.12 93 GLU A CA 1
ATOM 721 C C . GLU A 1 93 ? -45.766 6.296 11.351 1.00 29.12 93 GLU A C 1
ATOM 723 O O . GLU A 1 93 ? -44.687 6.747 11.723 1.00 29.12 93 GLU A O 1
ATOM 728 N N . GLU A 1 94 ? -45.893 5.488 10.300 1.00 37.31 94 GLU A N 1
ATOM 729 C CA . GLU A 1 94 ? -44.883 5.077 9.339 1.00 37.31 94 GLU A CA 1
ATOM 730 C C . GLU A 1 94 ? -44.579 6.232 8.375 1.00 37.31 94 GLU A C 1
ATOM 732 O O . GLU A 1 94 ? -45.389 6.568 7.514 1.00 37.31 94 GLU A O 1
ATOM 737 N N . VAL A 1 95 ? -43.386 6.817 8.494 1.00 32.47 95 VAL A N 1
ATOM 738 C CA . VAL A 1 95 ? -42.745 7.570 7.409 1.00 32.47 95 VAL A CA 1
ATOM 739 C C . VAL A 1 95 ? -41.306 7.078 7.323 1.00 32.47 95 VAL A C 1
ATOM 741 O O . VAL A 1 95 ? -40.470 7.382 8.172 1.00 32.47 95 VAL A O 1
ATOM 744 N N . ALA A 1 96 ? -41.037 6.239 6.324 1.00 31.92 96 ALA A N 1
ATOM 745 C CA . ALA A 1 96 ? -39.745 5.602 6.114 1.00 31.92 96 ALA A CA 1
ATOM 746 C C . ALA A 1 96 ? -38.674 6.631 5.708 1.00 31.92 96 ALA A C 1
ATOM 748 O O . ALA A 1 96 ? -38.455 6.905 4.531 1.00 31.92 96 ALA A O 1
ATOM 749 N N . ALA A 1 97 ? -37.976 7.164 6.705 1.00 35.56 97 ALA A N 1
ATOM 750 C CA . ALA A 1 97 ? -36.620 7.673 6.576 1.00 35.56 97 ALA A CA 1
ATOM 751 C C . ALA A 1 97 ? -35.736 6.790 7.462 1.00 35.56 97 ALA A C 1
ATOM 753 O O . ALA A 1 97 ? -35.650 6.992 8.673 1.00 35.56 97 ALA A O 1
ATOM 754 N N . VAL A 1 98 ? -35.119 5.760 6.875 1.00 33.66 98 VAL A N 1
ATOM 755 C CA . VAL A 1 98 ? -34.161 4.927 7.610 1.00 33.66 98 VAL A CA 1
ATOM 756 C C . VAL A 1 98 ? -32.872 5.731 7.754 1.00 33.66 98 VAL A C 1
ATOM 758 O O . VAL A 1 98 ? -32.003 5.731 6.888 1.00 33.66 98 VAL A O 1
ATOM 761 N N . THR A 1 99 ? -32.793 6.464 8.858 1.00 32.72 99 THR A N 1
ATOM 762 C CA . THR A 1 99 ? -31.537 6.947 9.426 1.00 32.72 99 THR A CA 1
ATOM 763 C C . THR A 1 99 ? -31.024 5.787 10.268 1.00 32.72 99 THR A C 1
ATOM 765 O O . THR A 1 99 ? -31.497 5.584 11.385 1.00 32.72 99 THR A O 1
ATOM 768 N N . GLU A 1 100 ? -30.162 4.937 9.713 1.00 34.56 100 GLU A N 1
ATOM 769 C CA . GLU A 1 100 ? -29.668 3.784 10.465 1.00 34.56 100 GLU A CA 1
ATOM 770 C C . GLU A 1 100 ? -28.525 4.223 11.385 1.00 34.56 100 GLU A C 1
ATOM 772 O O . GLU A 1 100 ? -27.414 4.538 10.959 1.00 34.56 100 GLU A O 1
ATOM 777 N N . VAL A 1 101 ? -28.834 4.283 12.679 1.00 37.97 101 VAL A N 1
ATOM 778 C CA . VAL A 1 101 ? -27.863 4.415 13.764 1.00 37.97 101 VAL A CA 1
ATOM 779 C C . VAL A 1 101 ? -27.122 3.082 13.872 1.00 37.97 101 VAL A C 1
ATOM 781 O O . VAL A 1 101 ? -27.636 2.128 14.455 1.00 37.97 101 VAL A O 1
ATOM 784 N N . ALA A 1 102 ? -25.920 2.989 13.304 1.00 35.75 102 ALA A N 1
ATOM 785 C CA . ALA A 1 102 ? -25.122 1.767 13.371 1.00 35.75 102 ALA A CA 1
ATOM 786 C C . ALA A 1 102 ? -24.486 1.601 14.764 1.00 35.75 102 ALA A C 1
ATOM 788 O O . ALA A 1 102 ? -23.387 2.082 15.034 1.00 35.75 102 ALA A O 1
ATOM 789 N N . HIS A 1 103 ? -25.178 0.881 15.648 1.00 34.28 103 HIS A N 1
ATOM 790 C CA . HIS A 1 103 ? -24.566 0.215 16.797 1.00 34.28 103 HIS A CA 1
ATOM 791 C C . HIS A 1 103 ? -23.750 -0.979 16.286 1.00 34.28 103 HIS A C 1
ATOM 793 O O . HIS A 1 103 ? -24.334 -1.885 15.702 1.00 34.28 103 HIS A O 1
ATOM 799 N N . SER A 1 104 ? -22.423 -0.975 16.481 1.00 50.16 104 SER A N 1
ATOM 800 C CA . SER A 1 104 ? -21.495 -2.118 16.309 1.00 50.16 104 SER A CA 1
ATOM 801 C C . SER A 1 104 ? -21.812 -3.104 15.167 1.00 50.16 104 SER A C 1
ATOM 803 O O . SER A 1 104 ? -21.691 -4.320 15.323 1.00 50.16 104 SER A O 1
ATOM 805 N N . GLY A 1 105 ? -22.214 -2.580 14.007 1.00 40.97 105 GLY A N 1
ATOM 806 C CA . GLY A 1 105 ? -22.570 -3.349 12.820 1.00 40.97 105 GLY A CA 1
ATOM 807 C C . GLY A 1 105 ? -21.426 -3.346 11.815 1.00 40.97 105 GLY A C 1
ATOM 808 O O . GLY A 1 105 ? -20.934 -2.292 11.417 1.00 40.97 105 GLY A O 1
ATOM 809 N N . LEU A 1 106 ? -20.993 -4.532 11.393 1.00 44.41 106 LEU A N 1
ATOM 810 C CA . LEU A 1 106 ? -20.135 -4.709 10.226 1.00 44.41 106 LEU A CA 1
ATOM 811 C C . LEU A 1 106 ? -20.874 -4.183 8.987 1.00 44.41 106 LEU A C 1
ATOM 813 O O . LEU A 1 106 ? -21.749 -4.866 8.459 1.00 44.41 106 LEU A O 1
ATOM 817 N N . ILE A 1 107 ? -20.524 -2.992 8.510 1.00 52.38 107 ILE A N 1
ATOM 818 C CA . ILE A 1 107 ? -21.027 -2.495 7.228 1.00 52.38 107 ILE A CA 1
ATOM 819 C C . ILE A 1 107 ? -20.033 -2.950 6.157 1.00 52.38 107 ILE A C 1
ATOM 821 O O . ILE A 1 107 ? -18.909 -2.447 6.110 1.00 52.38 107 ILE A O 1
ATOM 825 N N . VAL A 1 108 ? -20.438 -3.935 5.346 1.00 51.22 108 VAL A N 1
ATOM 826 C CA . VAL A 1 108 ? -19.660 -4.441 4.206 1.00 51.22 108 VAL A CA 1
ATOM 827 C C . VAL A 1 108 ? -20.055 -3.675 2.951 1.00 51.22 108 VAL A C 1
ATOM 829 O O . VAL A 1 108 ? -21.159 -3.860 2.442 1.00 51.22 108 VAL A O 1
ATOM 832 N N . HIS A 1 109 ? -19.148 -2.858 2.419 1.00 55.34 109 HIS A N 1
ATOM 833 C CA . HIS A 1 109 ? -19.329 -2.264 1.095 1.00 55.34 109 HIS A CA 1
ATOM 834 C C . HIS A 1 109 ? -18.554 -3.060 0.045 1.00 55.34 109 HIS A C 1
ATOM 836 O O . HIS A 1 109 ? -17.323 -3.084 0.041 1.00 55.34 109 HIS A O 1
ATOM 842 N N . ASN A 1 110 ? -19.302 -3.682 -0.866 1.00 48.75 110 ASN A N 1
ATOM 843 C CA . ASN A 1 110 ? -18.780 -4.270 -2.094 1.00 48.75 110 ASN A CA 1
ATOM 844 C C . ASN A 1 110 ? -19.317 -3.452 -3.266 1.00 48.75 110 ASN A C 1
ATOM 846 O O . ASN A 1 110 ? -20.388 -3.743 -3.796 1.00 48.75 110 ASN A O 1
ATOM 850 N N . ASP A 1 111 ? -18.604 -2.394 -3.638 1.00 55.31 111 ASP A N 1
ATOM 851 C CA . ASP A 1 111 ? -18.941 -1.629 -4.832 1.00 55.31 111 ASP A CA 1
ATOM 852 C C . ASP A 1 111 ? -18.233 -2.241 -6.046 1.00 55.31 111 ASP A C 1
ATOM 854 O O . ASP A 1 111 ? -17.157 -1.812 -6.458 1.00 55.31 111 ASP A O 1
ATOM 858 N N . SER A 1 112 ? -18.834 -3.294 -6.594 1.00 50.59 112 SER A N 1
ATOM 859 C CA . SER A 1 112 ? -18.450 -3.866 -7.884 1.00 50.59 112 SER A CA 1
ATOM 860 C C . SER A 1 112 ? -19.326 -3.225 -8.963 1.00 50.59 112 SER A C 1
ATOM 862 O O . SER A 1 112 ? -20.261 -3.858 -9.450 1.00 50.59 112 SER A O 1
ATOM 864 N N . LEU A 1 113 ? -19.118 -1.945 -9.291 1.00 54.03 113 LEU A N 1
ATOM 865 C CA . LEU A 1 113 ? -19.987 -1.284 -10.271 1.00 54.03 113 LEU A CA 1
ATOM 866 C C . LEU A 1 113 ? -19.528 -1.544 -11.722 1.00 54.03 113 LEU A C 1
ATOM 868 O O . LEU A 1 113 ? -18.404 -1.181 -12.078 1.00 54.03 113 LEU A O 1
ATOM 872 N N . PRO A 1 114 ? -20.414 -2.096 -12.577 1.00 47.91 114 PRO A N 1
ATOM 873 C CA . PRO A 1 114 ? -20.279 -2.049 -14.020 1.00 47.91 114 PRO A CA 1
ATOM 874 C C . PRO A 1 114 ? -20.567 -0.621 -14.500 1.00 47.91 114 PRO A C 1
ATOM 876 O O . PRO A 1 114 ? -21.565 -0.012 -14.120 1.00 47.91 114 PRO A O 1
ATOM 879 N N . SER A 1 115 ? -19.719 -0.123 -15.396 1.00 45.19 115 SER A N 1
ATOM 880 C CA . SER A 1 115 ? -19.857 1.124 -16.159 1.00 45.19 115 SER A CA 1
ATOM 881 C C . SER A 1 115 ? -19.731 2.446 -15.370 1.00 45.19 115 SER A C 1
ATOM 883 O O . SER A 1 115 ? -20.599 2.858 -14.610 1.00 45.19 115 SER A O 1
ATOM 885 N N . LEU A 1 116 ? -18.630 3.142 -15.676 1.00 54.47 116 LEU A N 1
ATOM 886 C CA . LEU A 1 116 ? -18.287 4.536 -15.377 1.00 54.47 116 LEU A CA 1
ATOM 887 C C . LEU A 1 116 ? -17.861 4.865 -13.939 1.00 54.47 116 LEU A C 1
ATOM 889 O O . LEU A 1 116 ? -18.625 5.342 -13.103 1.00 54.47 116 LEU A O 1
ATOM 893 N N . CYS A 1 117 ? -16.546 4.785 -13.729 1.00 69.69 117 CYS A N 1
ATOM 894 C CA . CYS A 1 117 ? -15.797 5.659 -12.828 1.00 69.69 117 CYS A CA 1
ATOM 895 C C . CYS A 1 117 ? -15.984 7.149 -13.171 1.00 69.69 117 CYS A C 1
ATOM 897 O O . CYS A 1 117 ? -15.072 7.818 -13.652 1.00 69.69 117 CYS A O 1
ATOM 899 N N . SER A 1 118 ? -17.186 7.678 -12.989 1.00 59.03 118 SER A N 1
ATOM 900 C CA . SER A 1 118 ? -17.490 9.090 -13.184 1.00 59.03 118 SER A CA 1
ATOM 901 C C . SER A 1 118 ? -17.854 9.690 -11.837 1.00 59.03 118 SER A C 1
ATOM 903 O O . SER A 1 118 ? -18.998 9.617 -11.400 1.00 59.03 118 SER A O 1
ATOM 905 N N . GLY A 1 119 ? -16.853 10.267 -11.174 1.00 67.25 119 GLY A N 1
ATOM 906 C CA . GLY A 1 119 ? -17.030 11.032 -9.943 1.00 67.25 119 GLY A CA 1
ATOM 907 C C . GLY A 1 119 ? -16.360 10.431 -8.710 1.00 67.25 119 GLY A C 1
ATOM 908 O O . GLY A 1 119 ? -15.603 9.461 -8.778 1.00 67.25 119 GLY A O 1
ATOM 909 N N . ASN A 1 120 ? -16.630 11.080 -7.580 1.00 82.56 120 ASN A N 1
ATOM 910 C CA . ASN A 1 120 ? -16.195 10.668 -6.255 1.00 82.56 120 ASN A CA 1
ATOM 911 C C . ASN A 1 120 ? -17.303 9.836 -5.599 1.00 82.56 120 ASN A C 1
ATOM 913 O O . ASN A 1 120 ? -18.461 10.260 -5.571 1.00 82.56 120 ASN A O 1
ATOM 917 N N . LYS A 1 121 ? -16.944 8.659 -5.089 1.00 84.25 121 LYS A N 1
ATOM 918 C CA . LYS A 1 121 ? -17.836 7.796 -4.320 1.00 84.25 121 LYS A CA 1
ATOM 919 C C . LYS A 1 121 ? -17.484 7.856 -2.846 1.00 84.25 121 LYS A C 1
ATOM 921 O O . LYS A 1 121 ? -16.361 7.553 -2.463 1.00 84.25 121 LYS A O 1
ATOM 926 N N . ILE A 1 122 ? -18.470 8.154 -2.016 1.00 86.50 122 ILE A N 1
ATOM 927 C CA . ILE A 1 122 ? -18.310 8.152 -0.565 1.00 86.50 122 ILE A CA 1
ATOM 928 C C . ILE A 1 122 ? -18.733 6.777 -0.051 1.00 86.50 122 ILE A C 1
ATOM 930 O O . ILE A 1 122 ? -19.878 6.367 -0.242 1.00 86.50 122 ILE A O 1
ATOM 934 N N . LEU A 1 123 ? -17.806 6.062 0.580 1.00 85.44 123 LEU A N 1
ATOM 935 C CA . LEU A 1 123 ? -18.052 4.765 1.201 1.00 85.44 123 LEU A CA 1
ATOM 936 C C . LEU A 1 123 ? -17.970 4.920 2.715 1.00 85.44 123 LEU A C 1
ATOM 938 O O . LEU A 1 123 ? -17.022 5.506 3.235 1.00 85.44 123 LEU A O 1
ATOM 942 N N . PHE A 1 124 ? -18.959 4.381 3.414 1.00 83.75 124 PHE A N 1
ATOM 943 C CA . PHE A 1 124 ? -18.935 4.265 4.867 1.00 83.75 124 PHE A CA 1
ATOM 944 C C . PHE A 1 124 ? -18.525 2.839 5.245 1.00 83.75 124 PHE A C 1
ATOM 946 O O . PHE A 1 124 ? -18.258 2.011 4.382 1.00 83.75 124 PHE A O 1
ATOM 953 N N . GLY A 1 125 ? -18.431 2.533 6.531 1.00 78.31 125 GLY A N 1
ATOM 954 C CA . GLY A 1 125 ? -18.329 1.154 6.991 1.00 78.31 125 GLY A CA 1
ATOM 955 C C . GLY A 1 125 ? -16.937 0.651 7.344 1.00 78.31 125 GLY A C 1
ATOM 956 O O . GLY A 1 125 ? -15.909 1.275 7.096 1.00 78.31 125 GLY A O 1
ATOM 957 N N . THR A 1 126 ? -16.941 -0.500 8.009 1.00 82.75 126 THR A N 1
ATOM 958 C CA . THR A 1 126 ? -15.791 -1.038 8.739 1.00 82.75 126 THR A CA 1
ATOM 959 C C . THR A 1 126 ? -15.041 -2.104 7.956 1.00 82.75 126 THR A C 1
ATOM 961 O O . THR A 1 126 ? -13.899 -2.399 8.286 1.00 82.75 126 THR A O 1
ATOM 964 N N . VAL A 1 127 ? -15.632 -2.680 6.907 1.00 87.25 127 VAL A N 1
ATOM 965 C CA . VAL A 1 127 ? -14.967 -3.634 6.010 1.00 87.25 127 VAL A CA 1
ATOM 966 C C . VAL A 1 127 ? -15.443 -3.404 4.584 1.00 87.25 127 VAL A C 1
ATOM 968 O O . VAL A 1 127 ? -16.618 -3.146 4.344 1.00 87.25 127 VAL A O 1
ATOM 971 N N . GLY A 1 128 ? -14.556 -3.546 3.611 1.00 87.75 128 GLY A N 1
ATOM 972 C CA . GLY A 1 128 ? -14.963 -3.501 2.215 1.00 87.75 128 GLY A CA 1
ATOM 973 C C . GLY A 1 128 ? -13.800 -3.643 1.260 1.00 87.75 128 GLY A C 1
ATOM 974 O O . GLY A 1 128 ? -12.665 -3.938 1.651 1.00 87.75 128 GLY A O 1
ATOM 975 N N . SER A 1 129 ? -14.092 -3.417 -0.013 1.00 88.75 129 SER A N 1
ATOM 976 C CA . SER A 1 129 ? -13.066 -3.312 -1.040 1.00 88.75 129 SER A CA 1
ATOM 977 C C . SER A 1 129 ? -13.400 -2.253 -2.071 1.00 88.75 129 SER A C 1
ATOM 979 O O . SER A 1 129 ? -14.562 -2.061 -2.421 1.00 88.75 129 SER A O 1
ATOM 981 N N . VAL A 1 130 ? -12.353 -1.630 -2.599 1.00 89.56 130 VAL A N 1
ATOM 982 C CA . VAL A 1 130 ? -12.413 -0.795 -3.794 1.00 89.56 130 VAL A CA 1
ATOM 983 C C . VAL A 1 130 ? -11.664 -1.491 -4.917 1.00 89.56 130 VAL A C 1
ATOM 985 O O . VAL A 1 130 ? -10.552 -2.000 -4.742 1.00 89.56 130 VAL A O 1
ATOM 988 N N . GLU A 1 131 ? -12.300 -1.549 -6.073 1.00 86.50 131 GLU A N 1
ATOM 989 C CA . GLU A 1 131 ? -11.775 -2.217 -7.250 1.00 86.50 131 GLU A CA 1
ATOM 990 C C . GLU A 1 131 ? -12.292 -1.565 -8.523 1.00 86.50 131 GLU A C 1
ATOM 992 O O . GLU A 1 131 ? -13.365 -0.963 -8.545 1.00 86.50 131 GLU A O 1
ATOM 997 N N . VAL A 1 132 ? -11.525 -1.717 -9.600 1.00 81.75 132 VAL A N 1
ATOM 998 C CA . VAL A 1 132 ? -11.996 -1.391 -10.946 1.00 81.75 132 VAL A CA 1
ATOM 999 C C . VAL A 1 132 ? -12.465 -2.693 -11.591 1.00 81.75 132 VAL A C 1
ATOM 1001 O O . VAL A 1 132 ? -11.645 -3.528 -11.968 1.00 81.75 132 VAL A O 1
ATOM 1004 N N . VAL A 1 133 ? -13.787 -2.886 -11.658 1.00 65.69 133 VAL A N 1
ATOM 1005 C CA . VAL A 1 133 ? -14.428 -4.075 -12.248 1.00 65.69 133 VAL A CA 1
ATOM 1006 C C . VAL A 1 133 ? -15.042 -3.690 -13.580 1.00 65.69 133 VAL A C 1
ATOM 1008 O O . VAL A 1 133 ? -16.226 -3.387 -13.690 1.00 65.69 133 VAL A O 1
ATOM 1011 N N . GLU A 1 134 ? -14.221 -3.697 -14.613 1.00 64.25 134 GLU A N 1
ATOM 1012 C CA . GLU A 1 134 ? -14.706 -3.656 -15.984 1.00 64.25 134 GLU A CA 1
ATOM 1013 C C . GLU A 1 134 ? -14.324 -4.968 -16.666 1.00 64.25 134 GLU A C 1
ATOM 1015 O O . GLU A 1 134 ? -13.382 -5.626 -16.227 1.00 64.25 134 GLU A O 1
ATOM 1020 N N . SER A 1 135 ? -15.118 -5.391 -17.654 1.00 64.00 135 SER A N 1
ATOM 1021 C CA . SER A 1 135 ? -15.339 -6.759 -18.165 1.00 64.00 135 SER A CA 1
ATOM 1022 C C . SER A 1 135 ? -14.118 -7.588 -18.605 1.00 64.00 135 SER A C 1
ATOM 1024 O O . SER A 1 135 ? -14.314 -8.601 -19.265 1.00 64.00 135 SER A O 1
ATOM 1026 N N . ASN A 1 136 ? -12.896 -7.143 -18.305 1.00 71.88 136 ASN A N 1
ATOM 1027 C CA . ASN A 1 136 ? -11.630 -7.865 -18.113 1.00 71.88 136 ASN A CA 1
ATOM 1028 C C . ASN A 1 136 ? -10.491 -6.864 -17.813 1.00 71.88 136 ASN A C 1
ATOM 1030 O O . ASN A 1 136 ? -9.522 -7.212 -17.137 1.00 71.88 136 ASN A O 1
ATOM 1034 N N . THR A 1 137 ? -10.615 -5.633 -18.319 1.00 85.31 137 THR A N 1
ATOM 1035 C CA . THR A 1 137 ? -9.665 -4.526 -18.168 1.00 85.31 137 THR A CA 1
ATOM 1036 C C . THR A 1 137 ? -10.403 -3.208 -17.937 1.00 85.31 137 THR A C 1
ATOM 1038 O O . THR A 1 137 ? -11.555 -3.091 -18.350 1.00 85.31 137 THR A O 1
ATOM 1041 N N . TYR A 1 138 ? -9.762 -2.221 -17.306 1.00 87.56 138 TYR A N 1
ATOM 1042 C CA . TYR A 1 138 ? -10.332 -0.874 -17.134 1.00 87.56 138 TYR A CA 1
ATOM 1043 C C . TYR A 1 138 ? -10.402 -0.087 -18.447 1.00 87.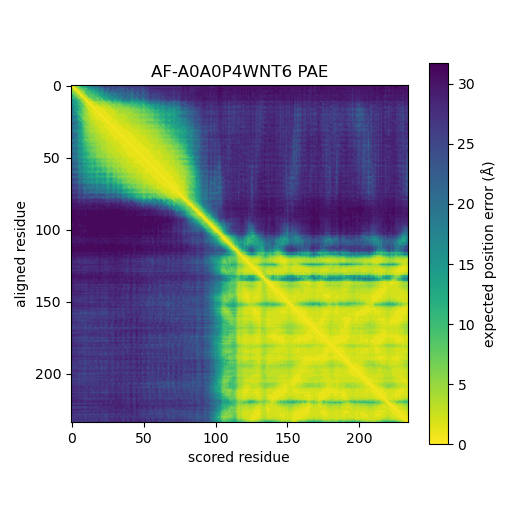56 138 TYR A C 1
ATOM 1045 O O . TYR A 1 138 ? -9.629 -0.344 -19.356 1.00 87.56 138 TYR A O 1
ATOM 1053 N N . SER A 1 139 ? -11.286 0.905 -18.535 1.00 88.12 139 SER A N 1
ATOM 1054 C CA . SER A 1 139 ? -11.360 1.852 -19.654 1.00 88.12 139 SER A CA 1
ATOM 1055 C C . SER A 1 139 ? -10.197 2.852 -19.679 1.00 88.12 139 SER A C 1
ATOM 1057 O O . SER A 1 139 ? -9.717 3.307 -18.635 1.00 88.12 139 SER A O 1
ATOM 1059 N N . SER A 1 140 ? -9.805 3.277 -20.881 1.00 89.88 140 SER A N 1
ATOM 1060 C CA . SER A 1 140 ? -8.849 4.369 -21.109 1.00 89.88 140 SER A CA 1
ATOM 1061 C C . SER A 1 140 ? -9.379 5.713 -20.589 1.00 89.88 140 SER A C 1
ATOM 1063 O O . SER A 1 140 ? -10.562 6.023 -20.759 1.00 89.88 140 SER A O 1
ATOM 1065 N N . GLY A 1 141 ? -8.507 6.558 -20.047 1.00 89.69 141 GLY A N 1
ATOM 1066 C CA . GLY A 1 141 ? -8.792 7.955 -19.722 1.00 89.69 141 GLY A CA 1
ATOM 1067 C C . GLY A 1 141 ? -9.781 8.159 -18.575 1.00 89.69 141 GLY A C 1
ATOM 1068 O O . GLY A 1 141 ? -10.348 9.248 -18.451 1.00 89.69 141 GLY A O 1
ATOM 1069 N N . ILE A 1 142 ? -10.014 7.142 -17.740 1.00 88.00 142 ILE A N 1
ATOM 1070 C CA . ILE A 1 142 ? -10.941 7.248 -16.613 1.00 88.00 142 ILE A CA 1
ATOM 1071 C C . ILE A 1 142 ? -10.248 7.821 -15.383 1.00 88.00 142 ILE A C 1
ATOM 1073 O O . ILE A 1 142 ? -9.039 7.705 -15.190 1.00 88.00 142 ILE A O 1
ATOM 1077 N N . THR A 1 143 ? -11.034 8.465 -14.525 1.00 90.12 143 THR A N 1
ATOM 1078 C CA . THR A 1 143 ? -10.585 8.932 -13.213 1.00 90.12 143 THR A CA 1
ATOM 1079 C C . THR A 1 143 ? -11.626 8.534 -12.179 1.00 90.12 143 THR A C 1
ATOM 1081 O O . THR A 1 143 ? -12.740 9.050 -12.184 1.00 90.12 143 THR A O 1
ATOM 1084 N N . CYS A 1 144 ? -11.253 7.616 -11.294 1.00 89.31 144 CYS A N 1
ATOM 1085 C CA . CYS A 1 144 ? -12.092 7.140 -10.202 1.00 89.31 144 CYS A CA 1
ATOM 1086 C C . CYS A 1 144 ? -11.588 7.723 -8.879 1.00 89.31 144 CYS A C 1
ATOM 1088 O O . CYS A 1 144 ? -10.376 7.807 -8.654 1.00 89.31 144 CYS A O 1
ATOM 1090 N N . SER A 1 145 ? -12.502 8.061 -7.974 1.00 91.50 145 SER A N 1
ATOM 1091 C CA . SER A 1 145 ? -12.151 8.442 -6.608 1.00 91.50 145 SER A CA 1
ATOM 1092 C C . SER A 1 145 ? -13.131 7.829 -5.615 1.00 91.50 145 SER A C 1
ATOM 1094 O O . SER A 1 145 ? -14.338 7.845 -5.853 1.00 91.50 145 SER A O 1
ATOM 1096 N N . TRP A 1 146 ? -12.607 7.289 -4.518 1.00 91.81 146 TRP A N 1
ATOM 1097 C CA . TRP A 1 146 ? -13.378 6.753 -3.404 1.00 91.81 146 TRP A CA 1
ATOM 1098 C C . TRP A 1 146 ? -12.922 7.408 -2.104 1.00 91.81 146 TRP A C 1
ATOM 1100 O O . TRP A 1 146 ? -11.755 7.281 -1.734 1.00 91.81 146 TRP A O 1
ATOM 1110 N N . ASP A 1 147 ? -13.840 8.060 -1.401 1.00 92.69 147 ASP A N 1
ATOM 1111 C CA . ASP A 1 147 ? -13.638 8.579 -0.054 1.00 92.69 147 ASP A CA 1
ATOM 1112 C C . ASP A 1 147 ? -14.179 7.561 0.955 1.00 92.69 147 ASP A C 1
ATOM 1114 O O . ASP A 1 147 ? -15.385 7.444 1.180 1.00 92.69 147 ASP A O 1
ATOM 1118 N N . LEU A 1 148 ? -13.268 6.798 1.552 1.00 92.75 148 LEU A N 1
ATOM 1119 C CA . LEU A 1 148 ? -13.548 5.840 2.614 1.00 92.75 148 LEU A CA 1
ATOM 1120 C C . LEU A 1 148 ? -13.651 6.593 3.939 1.00 92.75 148 LEU A C 1
ATOM 1122 O O . LEU A 1 148 ? -12.690 7.245 4.346 1.00 92.75 148 LEU A O 1
ATOM 1126 N N . ASN A 1 149 ? -14.796 6.499 4.607 1.00 92.00 149 ASN A N 1
ATOM 1127 C CA . ASN A 1 149 ? -15.074 7.157 5.877 1.00 92.00 149 ASN A CA 1
ATOM 1128 C C . ASN A 1 149 ? -15.277 6.111 6.970 1.00 92.00 149 ASN A C 1
ATOM 1130 O O . ASN A 1 149 ? -16.121 5.219 6.862 1.00 92.00 149 ASN A O 1
ATOM 1134 N N . PHE A 1 150 ? -14.504 6.258 8.038 1.00 90.25 150 PHE A N 1
ATOM 1135 C CA . PHE A 1 150 ? -14.452 5.347 9.171 1.00 90.25 150 PHE A CA 1
ATOM 1136 C C . PHE A 1 150 ? -14.897 6.063 10.450 1.00 90.25 150 PHE A C 1
ATOM 1138 O O . PHE A 1 150 ? -14.863 7.297 10.515 1.00 90.25 150 PHE A O 1
ATOM 1145 N N . PRO A 1 151 ? -15.272 5.314 11.499 1.00 88.62 151 PRO A N 1
ATOM 1146 C CA . PRO A 1 151 ? -15.414 5.878 12.834 1.00 88.62 151 PRO A CA 1
ATOM 1147 C C . PRO A 1 151 ? -14.150 6.634 13.280 1.00 88.62 151 PRO A C 1
ATOM 1149 O O . PRO A 1 151 ? -13.033 6.343 12.843 1.00 88.62 151 PRO A O 1
ATOM 1152 N N . VAL A 1 152 ? -14.329 7.615 14.162 1.00 85.19 152 VAL A N 1
ATOM 1153 C CA . VAL A 1 152 ? -13.233 8.434 14.699 1.00 85.19 152 VAL A CA 1
ATOM 1154 C C . VAL A 1 152 ? -12.206 7.548 15.419 1.00 85.19 152 VAL A C 1
ATOM 1156 O O . VAL A 1 152 ? -12.579 6.584 16.078 1.00 85.19 152 VAL A O 1
ATOM 1159 N N . GLU A 1 153 ? -10.918 7.874 15.267 1.00 85.31 153 GLU A N 1
ATOM 1160 C CA . GLU A 1 153 ? -9.783 7.139 15.851 1.00 85.31 153 GLU A CA 1
ATOM 1161 C C . GLU A 1 153 ? -9.666 5.650 15.444 1.00 85.31 153 GLU A C 1
ATOM 1163 O O . GLU A 1 153 ? -9.029 4.863 16.144 1.00 85.31 153 GLU A O 1
ATOM 1168 N N . SER A 1 154 ? -10.204 5.250 14.285 1.00 88.56 154 SER A N 1
ATOM 1169 C CA . SER A 1 154 ? -10.116 3.857 13.816 1.00 88.56 154 SER A CA 1
ATOM 1170 C C . SER A 1 154 ? -8.677 3.411 13.524 1.00 88.56 154 SER A C 1
ATOM 1172 O O . SER A 1 154 ? -7.847 4.180 13.019 1.00 88.56 154 SER A O 1
ATOM 1174 N N . SER A 1 155 ? -8.395 2.125 13.762 1.00 94.62 155 SER A N 1
ATOM 1175 C CA . SER A 1 155 ? -7.231 1.449 13.178 1.00 94.62 155 SER A CA 1
ATOM 1176 C C . SER A 1 155 ? -7.646 0.731 11.898 1.00 94.62 155 SER A C 1
ATOM 1178 O O . SER A 1 155 ? -8.494 -0.150 11.932 1.00 94.62 155 SER A O 1
ATOM 1180 N N . VAL A 1 156 ? -7.058 1.085 10.759 1.00 95.06 156 VAL A N 1
ATOM 1181 C CA . VAL A 1 156 ? -7.453 0.591 9.433 1.00 95.06 156 VAL A CA 1
ATOM 1182 C C . VAL A 1 156 ? -6.336 -0.245 8.831 1.00 95.06 156 VAL A C 1
ATOM 1184 O O . VAL A 1 156 ? -5.233 0.249 8.614 1.00 95.06 156 VAL A O 1
ATOM 1187 N N . SER A 1 157 ? -6.629 -1.501 8.514 1.00 96.75 157 SER A N 1
ATOM 1188 C CA . SER A 1 157 ? -5.753 -2.366 7.730 1.00 96.75 157 SER A CA 1
ATOM 1189 C C . SER A 1 157 ? -6.140 -2.320 6.257 1.00 96.75 157 SER A C 1
ATOM 1191 O O . SER A 1 157 ? -7.313 -2.464 5.913 1.00 96.75 157 SER A O 1
ATOM 1193 N N . LEU A 1 158 ? -5.138 -2.145 5.402 1.00 97.38 158 LEU A N 1
ATOM 1194 C CA . LEU A 1 158 ? -5.211 -2.145 3.950 1.00 97.38 158 LEU A CA 1
ATOM 1195 C C . LEU A 1 158 ? -4.497 -3.382 3.411 1.00 97.38 158 LEU A C 1
ATOM 1197 O O . LEU A 1 158 ? -3.338 -3.632 3.747 1.00 97.38 158 LEU A O 1
ATOM 1201 N N . THR A 1 159 ? -5.182 -4.151 2.566 1.00 97.06 159 THR A N 1
ATOM 1202 C CA . THR A 1 159 ? -4.635 -5.368 1.951 1.00 97.06 159 THR A CA 1
ATOM 1203 C C . THR A 1 159 ? -4.864 -5.364 0.449 1.00 97.06 159 THR A C 1
ATOM 1205 O O . THR A 1 159 ? -6.003 -5.280 -0.014 1.00 97.06 159 THR A O 1
ATOM 1208 N N . TRP A 1 160 ? -3.793 -5.491 -0.333 1.00 96.56 160 TRP A N 1
ATOM 1209 C CA . TRP A 1 160 ? -3.904 -5.535 -1.790 1.00 96.56 160 TRP A CA 1
ATOM 1210 C C . TRP A 1 160 ? -4.240 -6.943 -2.278 1.00 96.56 160 TRP A C 1
ATOM 1212 O O . TRP A 1 160 ? -3.511 -7.895 -2.010 1.00 96.56 160 TRP A O 1
ATOM 1222 N N . GLY A 1 161 ? -5.326 -7.069 -3.041 1.00 94.12 161 GLY A N 1
ATOM 1223 C CA . GLY A 1 161 ? -5.660 -8.304 -3.748 1.00 94.12 161 GLY A CA 1
ATOM 1224 C C . GLY A 1 161 ? -4.823 -8.467 -5.016 1.00 94.12 161 GLY A C 1
ATOM 1225 O O . GLY A 1 161 ? -4.200 -9.504 -5.229 1.00 94.12 161 GLY A O 1
ATOM 1226 N N . TYR A 1 162 ? -4.797 -7.430 -5.852 1.00 94.00 162 TYR A N 1
ATOM 1227 C CA . TYR A 1 162 ? -3.933 -7.349 -7.027 1.00 94.00 162 TYR A CA 1
ATOM 1228 C C . TYR A 1 162 ? -3.702 -5.894 -7.431 1.00 94.00 162 TYR A C 1
ATOM 1230 O O . TYR A 1 162 ? -4.540 -5.028 -7.174 1.00 94.00 162 TYR A O 1
ATOM 1238 N N . ILE A 1 163 ? -2.575 -5.662 -8.102 1.00 95.56 163 ILE A N 1
ATOM 1239 C CA . ILE A 1 163 ? -2.280 -4.456 -8.874 1.00 95.56 163 ILE A CA 1
ATOM 1240 C C . ILE A 1 163 ? -1.738 -4.919 -10.227 1.00 95.56 163 ILE A C 1
ATOM 1242 O O . ILE A 1 163 ? -0.715 -5.604 -10.287 1.00 95.56 163 ILE A O 1
ATOM 1246 N N . ASP A 1 164 ? -2.443 -4.559 -11.291 1.00 95.25 164 ASP A N 1
ATOM 1247 C CA . ASP A 1 164 ? -2.081 -4.847 -12.670 1.00 95.25 164 ASP A CA 1
ATOM 1248 C C . ASP A 1 164 ? -2.519 -3.695 -13.584 1.00 95.25 164 ASP A C 1
ATOM 1250 O O . ASP A 1 164 ? -3.659 -3.625 -14.040 1.00 95.25 164 ASP A O 1
ATOM 1254 N N . MET A 1 165 ? -1.595 -2.764 -13.802 1.00 95.44 165 MET A N 1
ATOM 1255 C CA . MET A 1 165 ? -1.769 -1.541 -14.595 1.00 95.44 165 MET A CA 1
ATOM 1256 C C . MET A 1 165 ? -0.588 -1.359 -15.559 1.00 95.44 165 MET A C 1
ATOM 1258 O O . MET A 1 165 ? 0.410 -2.100 -15.482 1.00 95.44 165 MET A O 1
ATOM 1262 N N . GLU A 1 166 ? -0.664 -0.390 -16.472 1.00 96.94 166 GLU A N 1
ATOM 1263 C CA . GLU A 1 166 ? 0.502 0.008 -17.257 1.00 96.94 166 GLU A CA 1
ATOM 1264 C C . GLU A 1 166 ? 1.680 0.364 -16.336 1.00 96.94 166 GLU A C 1
ATOM 1266 O O . GLU A 1 166 ? 1.526 0.922 -15.247 1.00 96.94 166 GLU A O 1
ATOM 1271 N N . ASN A 1 167 ? 2.881 -0.052 -16.738 1.00 96.31 167 ASN A N 1
ATOM 1272 C CA . ASN A 1 167 ? 4.081 0.159 -15.944 1.00 96.31 167 ASN A CA 1
ATOM 1273 C C . ASN A 1 167 ? 4.815 1.412 -16.416 1.00 96.31 167 ASN A C 1
ATOM 1275 O O . ASN A 1 167 ? 5.127 1.542 -17.597 1.00 96.31 167 ASN A O 1
ATOM 1279 N N . HIS A 1 168 ? 5.192 2.272 -15.476 1.00 96.75 168 HIS A N 1
ATOM 1280 C CA . HIS A 1 168 ? 6.045 3.422 -15.743 1.00 96.75 168 HIS A CA 1
ATOM 1281 C C . HIS A 1 168 ? 6.948 3.697 -14.539 1.00 96.75 168 HIS A C 1
ATOM 1283 O O . HIS A 1 168 ? 6.522 3.542 -13.396 1.00 96.75 168 HIS A O 1
ATOM 1289 N N . SER A 1 169 ? 8.179 4.160 -14.769 1.00 95.25 169 SER A N 1
ATOM 1290 C CA . SER A 1 169 ? 9.174 4.392 -13.704 1.00 95.25 169 SER A CA 1
ATOM 1291 C C . SER A 1 169 ? 8.698 5.357 -12.610 1.00 95.25 169 SER A C 1
ATOM 1293 O O . SER A 1 169 ? 9.110 5.239 -11.458 1.00 95.25 169 SER A O 1
ATOM 1295 N N . SER A 1 170 ? 7.811 6.290 -12.962 1.00 95.12 170 SER A N 1
ATOM 1296 C CA . SER A 1 170 ? 7.177 7.248 -12.048 1.00 95.12 170 SER A CA 1
ATOM 1297 C C . SER A 1 170 ? 5.664 7.055 -11.876 1.00 95.12 170 SER A C 1
ATOM 1299 O O . SER A 1 170 ? 5.025 7.899 -11.246 1.00 95.12 170 SER A O 1
ATOM 1301 N N . CYS A 1 171 ? 5.079 5.992 -12.445 1.00 97.25 171 CYS A N 1
ATOM 1302 C CA . CYS A 1 171 ? 3.626 5.763 -12.467 1.00 97.25 171 CYS A CA 1
ATOM 1303 C C . CYS A 1 171 ? 2.831 6.991 -12.956 1.00 97.25 171 CYS A C 1
ATOM 1305 O O . CYS A 1 171 ? 1.911 7.472 -12.291 1.00 97.25 171 CYS A O 1
ATOM 1307 N N . SER A 1 172 ? 3.255 7.570 -14.088 1.00 96.31 172 SER A N 1
ATOM 1308 C CA . SER A 1 172 ? 2.637 8.774 -14.660 1.00 96.31 172 SER A CA 1
ATOM 1309 C C . SER A 1 172 ? 1.532 8.494 -15.672 1.00 96.31 172 SER A C 1
ATOM 1311 O O . SER A 1 172 ? 0.747 9.407 -15.918 1.00 96.31 172 SER A O 1
ATOM 1313 N N . TYR A 1 173 ? 1.496 7.286 -16.241 1.00 96.62 173 TYR A N 1
ATOM 1314 C CA . TYR A 1 173 ? 0.443 6.827 -17.146 1.00 96.62 173 TYR A CA 1
ATOM 1315 C C . TYR A 1 173 ? -0.760 6.393 -16.306 1.00 96.62 173 TYR A C 1
ATOM 1317 O O . TYR A 1 173 ? -1.539 7.239 -15.858 1.00 96.62 173 TYR A O 1
ATOM 1325 N N . ASP A 1 174 ? -0.784 5.117 -15.933 1.00 96.62 174 ASP A N 1
ATOM 1326 C CA . ASP A 1 174 ? -1.781 4.551 -15.040 1.00 96.62 174 ASP A CA 1
ATOM 1327 C C . ASP A 1 174 ? -1.272 4.487 -13.606 1.00 96.62 174 ASP A C 1
ATOM 1329 O O . ASP A 1 174 ? -0.105 4.168 -13.346 1.00 96.62 174 ASP A O 1
ATOM 1333 N N . TRP A 1 175 ? -2.145 4.789 -12.650 1.00 97.50 175 TRP A N 1
ATOM 1334 C CA . TRP A 1 175 ? -1.784 4.709 -11.242 1.00 97.50 175 TRP A CA 1
ATOM 1335 C C . TRP A 1 175 ? -2.981 4.596 -10.314 1.00 97.50 175 TRP A C 1
ATOM 1337 O O . TRP A 1 175 ? -4.064 5.116 -10.578 1.00 97.50 175 TRP A O 1
ATOM 1347 N N . VAL A 1 176 ? -2.712 4.003 -9.152 1.00 97.06 176 VAL A N 1
ATOM 1348 C CA . VAL A 1 176 ? -3.536 4.125 -7.951 1.00 97.06 176 VAL A CA 1
ATOM 1349 C C . VAL A 1 176 ? -2.744 4.836 -6.853 1.00 97.06 176 VAL A C 1
ATOM 1351 O O . VAL A 1 176 ? -1.532 4.650 -6.715 1.00 97.06 176 VAL A O 1
ATOM 1354 N N . ASP A 1 177 ? -3.421 5.677 -6.080 1.00 97.94 177 ASP A N 1
ATOM 1355 C CA . ASP A 1 177 ? -2.874 6.318 -4.886 1.00 97.94 177 ASP A CA 1
ATOM 1356 C C . ASP A 1 177 ? -3.890 6.238 -3.747 1.00 97.94 177 ASP A C 1
ATOM 1358 O O . ASP A 1 177 ? -5.098 6.332 -3.968 1.00 97.94 177 ASP A O 1
ATOM 1362 N N . VAL A 1 178 ? -3.387 6.074 -2.528 1.00 98.12 178 VAL A N 1
ATOM 1363 C CA . VAL A 1 178 ? -4.188 6.052 -1.304 1.00 98.12 178 VAL A CA 1
ATOM 1364 C C . VAL A 1 178 ? -3.684 7.178 -0.422 1.00 98.12 178 VAL A C 1
ATOM 1366 O O . VAL A 1 178 ? -2.511 7.199 -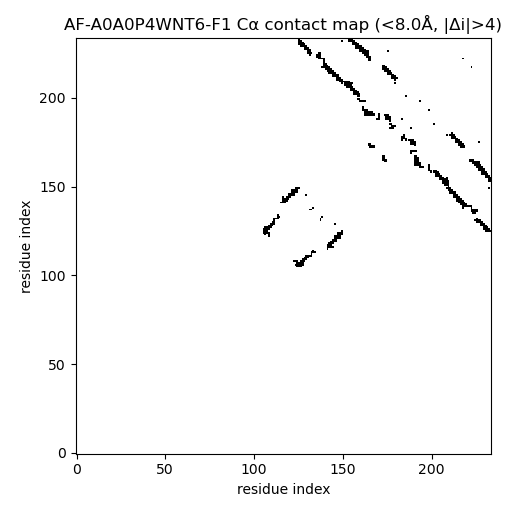0.046 1.00 98.12 178 VAL A O 1
ATOM 1369 N N . LYS A 1 179 ? -4.555 8.134 -0.106 1.00 97.94 179 LYS A N 1
ATOM 1370 C CA . LYS A 1 179 ? -4.199 9.342 0.633 1.00 97.94 179 LYS A CA 1
ATOM 1371 C C . LYS A 1 179 ? -4.957 9.455 1.944 1.00 97.94 179 LYS A C 1
ATOM 1373 O O . LYS A 1 179 ? -6.155 9.217 1.995 1.00 97.94 179 LYS A O 1
ATOM 1378 N N . HIS A 1 180 ? -4.266 9.932 2.968 1.00 95.75 180 HIS A N 1
ATOM 1379 C CA . HIS A 1 180 ? -4.861 10.456 4.193 1.00 95.75 180 HIS A CA 1
ATOM 1380 C C . HIS A 1 180 ? -4.431 11.921 4.320 1.00 95.75 180 HIS A C 1
ATOM 1382 O O . HIS A 1 180 ? -3.243 12.224 4.191 1.00 95.75 180 HIS A O 1
ATOM 1388 N N . ASN A 1 181 ? -5.378 12.847 4.510 1.00 92.56 181 ASN A N 1
ATOM 1389 C CA . ASN A 1 181 ? -5.101 14.291 4.585 1.00 92.56 181 ASN A CA 1
ATOM 1390 C C . ASN A 1 181 ? -4.201 14.805 3.443 1.00 92.56 181 ASN A C 1
ATOM 1392 O O . ASN A 1 181 ? -3.176 15.451 3.668 1.00 92.56 181 ASN A O 1
ATOM 1396 N N . SER A 1 182 ? -4.559 14.461 2.201 1.00 92.62 182 SER A N 1
ATOM 1397 C CA . SER A 1 182 ? -3.835 14.828 0.970 1.00 92.62 182 SER A CA 1
ATOM 1398 C C . SER A 1 182 ? -2.412 14.266 0.825 1.00 92.62 182 SER A C 1
ATOM 1400 O O . SER A 1 182 ? -1.745 14.563 -0.169 1.00 92.62 182 SER A O 1
ATOM 1402 N N . LYS A 1 183 ? -1.943 13.423 1.753 1.00 96.19 183 LYS A N 1
ATOM 1403 C CA . LYS A 1 183 ? -0.631 12.762 1.695 1.00 96.19 183 LYS A CA 1
ATOM 1404 C C . LYS A 1 183 ? -0.787 11.293 1.329 1.00 96.19 183 LYS A C 1
ATOM 1406 O O . LYS A 1 183 ? -1.604 10.602 1.930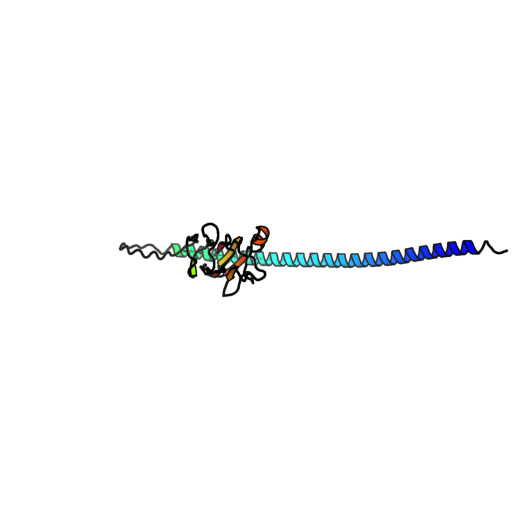 1.00 96.19 183 LYS A O 1
ATOM 1411 N N . SER A 1 184 ? 0.014 10.820 0.374 1.00 97.44 184 SER A N 1
ATOM 1412 C CA . SER A 1 184 ? 0.054 9.399 0.012 1.00 97.44 184 SER A CA 1
ATOM 1413 C C . SER A 1 184 ? 0.564 8.571 1.189 1.00 97.44 184 SER A C 1
ATOM 1415 O O . SER A 1 184 ? 1.651 8.840 1.703 1.00 97.44 184 SER A O 1
ATOM 1417 N N . VAL A 1 185 ? -0.194 7.552 1.591 1.00 97.75 185 VAL A N 1
ATOM 1418 C CA . VAL A 1 185 ? 0.178 6.648 2.696 1.00 97.75 185 VAL A CA 1
ATOM 1419 C C . VAL A 1 185 ? 1.333 5.721 2.309 1.00 97.75 185 VAL A C 1
ATOM 1421 O O . VAL A 1 185 ? 2.059 5.241 3.170 1.00 97.75 185 VAL A O 1
ATOM 1424 N N . TYR A 1 186 ? 1.545 5.530 1.004 1.00 96.75 186 TYR A N 1
ATOM 1425 C CA . TYR A 1 186 ? 2.667 4.781 0.438 1.00 96.75 186 TYR A CA 1
ATOM 1426 C C . TYR A 1 186 ? 3.849 5.677 0.048 1.00 96.75 186 TYR A C 1
ATOM 1428 O O . TYR A 1 186 ? 4.857 5.187 -0.460 1.00 96.75 186 TYR A O 1
ATOM 1436 N N . GLY A 1 187 ? 3.724 6.998 0.225 1.00 97.19 187 GLY A N 1
ATOM 1437 C CA . GLY A 1 187 ? 4.720 7.987 -0.199 1.00 97.19 187 GLY A CA 1
ATOM 1438 C C . GLY A 1 187 ? 4.873 8.130 -1.719 1.00 97.19 187 GLY A C 1
ATOM 1439 O O . GLY A 1 187 ? 5.689 8.930 -2.174 1.00 97.19 187 GLY A O 1
ATOM 1440 N N . ARG A 1 188 ? 4.107 7.372 -2.514 1.00 96.50 188 ARG A N 1
ATOM 1441 C CA . ARG A 1 188 ? 4.139 7.374 -3.980 1.00 96.50 188 ARG A CA 1
ATOM 1442 C C . ARG A 1 188 ? 2.868 6.762 -4.566 1.00 96.50 188 ARG A C 1
ATOM 1444 O O . ARG A 1 188 ? 2.180 5.983 -3.914 1.00 96.50 188 ARG A O 1
ATOM 1451 N N . LYS A 1 189 ? 2.651 7.043 -5.848 1.00 98.06 189 LYS A N 1
ATOM 1452 C CA . LYS A 1 189 ? 1.711 6.313 -6.704 1.00 98.06 189 LYS A CA 1
ATOM 1453 C C . LYS A 1 189 ? 2.197 4.886 -6.956 1.00 98.06 189 LYS A C 1
ATOM 1455 O O . LYS A 1 189 ? 3.404 4.641 -7.003 1.00 98.06 189 LYS A O 1
ATOM 1460 N N . LEU A 1 190 ? 1.257 3.969 -7.151 1.00 97.94 190 LEU A N 1
ATOM 1461 C CA . LEU A 1 190 ? 1.515 2.563 -7.454 1.00 97.94 190 LEU A CA 1
ATOM 1462 C C . LEU A 1 190 ? 1.016 2.235 -8.867 1.00 97.94 190 LEU A C 1
ATOM 1464 O O . LEU A 1 190 ? -0.028 2.734 -9.279 1.00 97.94 190 LEU A O 1
ATOM 1468 N N . CYS A 1 191 ? 1.760 1.403 -9.598 1.00 97.44 191 CYS A N 1
ATOM 1469 C CA . CYS A 1 191 ? 1.453 0.961 -10.961 1.00 97.44 191 CYS A CA 1
ATOM 1470 C C . CYS A 1 191 ? 2.209 -0.337 -11.305 1.00 97.44 191 CYS A C 1
ATOM 1472 O O . CYS A 1 191 ? 2.978 -0.849 -10.485 1.00 97.44 191 CYS A O 1
ATOM 1474 N N . GLY A 1 192 ? 2.007 -0.851 -12.523 1.00 96.75 192 GLY A N 1
ATOM 1475 C CA . GLY A 1 192 ? 2.634 -2.079 -13.013 1.00 96.75 192 GLY A CA 1
ATOM 1476 C C . GLY A 1 192 ? 1.884 -3.360 -12.640 1.00 96.75 192 GLY A C 1
ATOM 1477 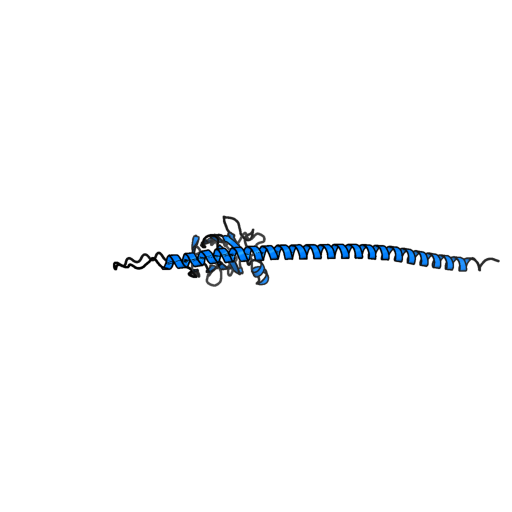O O . GLY A 1 192 ? 0.777 -3.321 -12.109 1.00 96.75 192 GLY A O 1
ATOM 1478 N N . SER A 1 193 ? 2.495 -4.506 -12.949 1.00 96.38 193 SER A N 1
ATOM 1479 C CA . SER A 1 193 ? 1.962 -5.844 -12.659 1.00 96.38 193 SER A CA 1
ATOM 1480 C C . SER A 1 193 ? 2.716 -6.439 -11.469 1.00 96.38 193 SER A C 1
ATOM 1482 O O . SER A 1 193 ? 3.830 -6.948 -11.620 1.00 96.38 193 SER A O 1
ATOM 1484 N N . LEU A 1 194 ? 2.143 -6.324 -10.268 1.00 95.44 194 LEU A N 1
ATOM 1485 C CA . LEU A 1 194 ? 2.813 -6.697 -9.020 1.00 95.44 194 LEU A CA 1
ATOM 1486 C C . LEU A 1 194 ? 2.495 -8.141 -8.618 1.00 95.44 194 LEU A C 1
ATOM 1488 O O . LEU A 1 194 ? 1.341 -8.565 -8.604 1.00 95.44 194 LEU A O 1
ATOM 1492 N N . ASN A 1 195 ? 3.530 -8.897 -8.248 1.00 94.81 195 ASN A N 1
ATOM 1493 C CA . ASN A 1 195 ? 3.370 -10.257 -7.736 1.00 94.81 195 ASN A CA 1
ATOM 1494 C C . ASN A 1 195 ? 2.999 -10.271 -6.241 1.00 94.81 195 ASN A C 1
ATOM 1496 O O . ASN A 1 195 ? 3.129 -9.268 -5.540 1.00 94.81 195 ASN A O 1
ATOM 1500 N N . SER A 1 196 ? 2.592 -11.440 -5.734 1.00 93.19 196 SER A N 1
ATOM 1501 C CA . SER A 1 196 ? 2.139 -11.599 -4.344 1.00 93.19 196 SER A CA 1
ATOM 1502 C C . SER A 1 196 ? 3.169 -11.150 -3.299 1.00 93.19 196 SER A C 1
ATOM 1504 O O . SER A 1 196 ? 2.789 -10.521 -2.315 1.00 93.19 196 SER A O 1
ATOM 1506 N N . SER A 1 197 ? 4.464 -11.409 -3.510 1.00 94.75 197 SER A N 1
ATOM 1507 C CA . SER A 1 197 ? 5.512 -11.011 -2.562 1.00 94.75 197 SER A CA 1
ATOM 1508 C C . SER A 1 197 ? 5.621 -9.492 -2.438 1.00 94.75 197 SER A C 1
ATOM 1510 O O . SER A 1 197 ? 5.754 -8.978 -1.333 1.00 94.75 197 SER A O 1
ATOM 1512 N N . VAL A 1 198 ? 5.515 -8.764 -3.553 1.00 94.44 198 VAL A N 1
ATOM 1513 C CA . VAL A 1 198 ? 5.524 -7.293 -3.536 1.00 94.44 198 VAL A CA 1
ATOM 1514 C C . VAL A 1 198 ? 4.243 -6.745 -2.908 1.00 94.44 198 VAL A C 1
ATOM 1516 O O . VAL A 1 198 ? 4.315 -5.813 -2.114 1.00 94.44 198 VAL A O 1
ATOM 1519 N N . LEU A 1 199 ? 3.081 -7.335 -3.210 1.00 95.12 199 LEU A N 1
ATOM 1520 C CA . LEU A 1 199 ? 1.802 -6.912 -2.627 1.00 95.12 199 LEU A CA 1
ATOM 1521 C C . LEU A 1 199 ? 1.779 -7.066 -1.100 1.00 95.12 199 LEU A C 1
ATOM 1523 O O . LEU A 1 199 ? 1.299 -6.170 -0.414 1.00 95.12 199 LEU A O 1
ATOM 1527 N N . GLN A 1 200 ? 2.356 -8.143 -0.556 1.00 94.12 200 GLN A N 1
ATOM 1528 C CA . GLN A 1 200 ? 2.453 -8.342 0.896 1.00 94.12 200 GLN A CA 1
ATOM 1529 C C . GLN A 1 200 ? 3.255 -7.235 1.591 1.00 94.12 200 GLN A C 1
ATOM 1531 O O . GLN A 1 200 ? 2.884 -6.814 2.683 1.00 94.12 200 GLN A O 1
ATOM 1536 N N . LEU A 1 201 ? 4.305 -6.716 0.946 1.00 96.19 201 LEU A N 1
ATOM 1537 C CA . LEU A 1 201 ? 5.087 -5.585 1.463 1.00 96.19 201 LEU A CA 1
ATOM 1538 C C . LEU A 1 201 ? 4.323 -4.251 1.416 1.00 96.19 201 LEU A C 1
ATOM 1540 O O . LEU A 1 201 ? 4.731 -3.294 2.067 1.00 96.19 201 LEU A O 1
ATOM 1544 N N . LEU A 1 202 ? 3.239 -4.174 0.638 1.00 96.75 202 LEU A N 1
ATOM 1545 C CA . LEU A 1 202 ? 2.360 -3.006 0.545 1.00 96.75 202 LEU A CA 1
ATOM 1546 C C . LEU A 1 202 ? 1.152 -3.091 1.490 1.00 96.75 202 LEU A C 1
ATOM 1548 O O . LEU A 1 202 ? 0.365 -2.143 1.556 1.00 96.75 202 LEU A O 1
ATOM 1552 N N . ASN A 1 203 ? 0.967 -4.196 2.212 1.00 96.31 203 ASN A N 1
ATOM 1553 C CA . ASN A 1 203 ? -0.061 -4.255 3.245 1.00 96.31 203 ASN A CA 1
ATOM 1554 C C . ASN A 1 203 ? 0.310 -3.283 4.369 1.00 96.31 203 ASN A C 1
ATOM 1556 O O . ASN A 1 203 ? 1.456 -3.237 4.815 1.00 96.31 203 ASN A O 1
ATOM 1560 N N . LEU A 1 204 ? -0.659 -2.482 4.802 1.00 97.06 204 LEU A N 1
ATOM 1561 C CA . LEU A 1 204 ? -0.412 -1.359 5.700 1.00 97.06 204 LEU A CA 1
ATOM 1562 C C . LEU A 1 204 ? -1.500 -1.286 6.761 1.00 97.06 204 LEU A C 1
ATOM 1564 O O . LEU A 1 204 ? -2.677 -1.415 6.444 1.00 97.06 204 LEU A O 1
ATOM 1568 N N . THR A 1 205 ? -1.108 -1.023 8.004 1.00 96.88 205 THR A N 1
ATOM 1569 C CA . THR A 1 205 ? -2.039 -0.666 9.075 1.00 96.88 205 THR A CA 1
ATOM 1570 C C . THR A 1 205 ? -1.809 0.787 9.456 1.00 96.88 205 THR A C 1
ATOM 1572 O O . THR A 1 205 ? -0.687 1.193 9.755 1.00 96.88 205 THR A O 1
ATOM 1575 N N . LEU A 1 206 ? -2.875 1.575 9.412 1.00 95.56 206 LEU A N 1
ATOM 1576 C CA . LEU A 1 206 ? -2.901 2.980 9.787 1.00 95.56 206 LEU A CA 1
ATOM 1577 C C . LEU A 1 206 ? -3.685 3.113 11.086 1.00 95.56 206 LEU A C 1
ATOM 1579 O O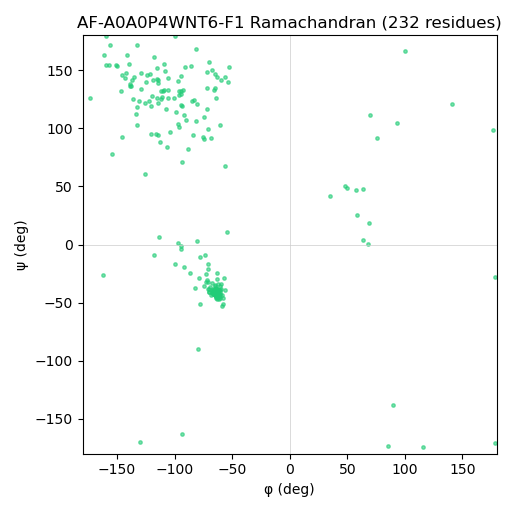 . LEU A 1 206 ? -4.767 2.551 11.211 1.00 95.56 206 LEU A O 1
ATOM 1583 N N . HIS A 1 207 ? -3.153 3.858 12.044 1.00 95.3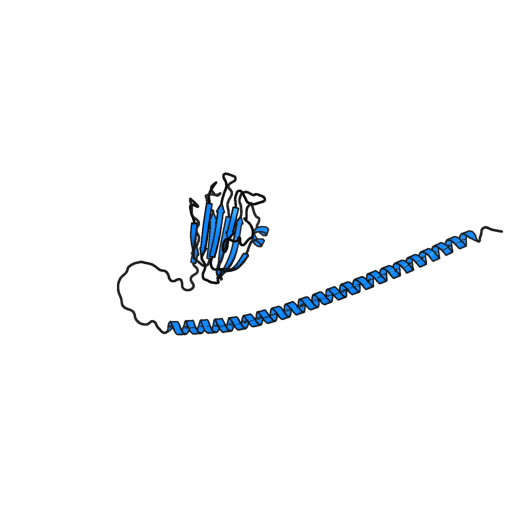1 207 HIS A N 1
ATOM 1584 C CA . HIS A 1 207 ? -3.795 4.069 13.339 1.00 95.31 207 HIS A CA 1
ATOM 1585 C C . HIS A 1 207 ? -4.325 5.491 13.442 1.00 95.31 207 HIS A C 1
ATOM 1587 O O . HIS A 1 207 ? -3.707 6.409 12.898 1.00 95.31 207 HIS A O 1
ATOM 1593 N N . LYS A 1 208 ? -5.416 5.667 14.194 1.00 92.38 208 LYS A N 1
ATOM 1594 C CA . LYS A 1 208 ? -6.004 6.979 14.490 1.00 92.38 208 LYS A CA 1
ATOM 1595 C C . LYS A 1 208 ? -6.377 7.750 13.223 1.00 92.38 208 LYS A C 1
ATOM 1597 O O . LYS A 1 208 ? -6.021 8.916 13.055 1.00 92.38 208 LYS A O 1
ATOM 1602 N N . ILE A 1 209 ? -7.047 7.070 12.294 1.00 93.19 209 ILE A N 1
ATOM 1603 C CA . ILE A 1 209 ? -7.540 7.690 11.063 1.00 93.19 209 ILE A CA 1
ATOM 1604 C C . ILE A 1 209 ? -9.054 7.535 10.963 1.00 93.19 209 ILE A C 1
ATOM 1606 O O . ILE A 1 209 ? -9.617 6.532 11.391 1.00 93.19 209 ILE A O 1
ATOM 1610 N N . ASN A 1 210 ? -9.712 8.524 10.372 1.00 91.62 210 ASN A N 1
ATOM 1611 C CA . ASN A 1 210 ? -11.156 8.524 10.138 1.00 91.62 210 ASN A CA 1
ATOM 1612 C C . ASN A 1 210 ? -11.508 8.584 8.646 1.00 91.62 210 ASN A C 1
ATOM 1614 O O . ASN A 1 210 ? -12.670 8.407 8.293 1.00 91.62 210 ASN A O 1
ATOM 1618 N N . ASN A 1 211 ? -10.532 8.813 7.760 1.00 93.69 211 ASN A N 1
ATOM 1619 C CA . ASN A 1 211 ? -10.776 8.794 6.327 1.00 93.69 211 ASN A CA 1
ATOM 1620 C C . ASN A 1 211 ? -9.566 8.355 5.493 1.00 93.69 211 ASN A C 1
ATOM 1622 O O . ASN A 1 211 ? -8.409 8.566 5.861 1.00 93.69 211 ASN A O 1
ATOM 1626 N N . LEU A 1 212 ? -9.846 7.801 4.315 1.00 96.19 212 LEU A N 1
ATOM 1627 C CA . LEU A 1 212 ? -8.874 7.591 3.244 1.00 96.19 212 LEU A CA 1
ATOM 1628 C C . LEU A 1 212 ? -9.497 7.966 1.907 1.00 96.19 212 LEU A C 1
ATOM 1630 O O . LEU A 1 212 ? -10.649 7.647 1.651 1.00 96.19 212 LEU A O 1
ATOM 1634 N N . GLN A 1 213 ? -8.713 8.575 1.029 1.00 95.75 213 GLN A N 1
ATOM 1635 C CA . GLN A 1 213 ? -9.090 8.795 -0.359 1.00 95.75 213 GLN A CA 1
ATOM 1636 C C . GLN A 1 213 ? -8.284 7.863 -1.258 1.00 95.75 213 GLN A C 1
ATOM 1638 O O . GLN A 1 213 ? -7.061 7.985 -1.351 1.00 95.75 213 GLN A O 1
ATOM 1643 N N . VAL A 1 214 ? -8.964 6.956 -1.950 1.00 95.81 214 VAL A N 1
ATOM 1644 C CA . VAL A 1 214 ? -8.374 6.117 -2.995 1.00 95.81 214 VAL A CA 1
ATOM 1645 C C . VAL A 1 214 ? -8.652 6.775 -4.337 1.00 95.81 214 VAL A C 1
ATOM 1647 O O . VAL A 1 214 ? -9.782 7.153 -4.627 1.00 95.81 214 VAL A O 1
ATOM 1650 N N . SER A 1 215 ? -7.626 6.962 -5.156 1.00 94.62 215 SER A N 1
ATOM 1651 C CA . SER A 1 215 ? -7.754 7.570 -6.483 1.00 94.62 215 SER A CA 1
ATOM 1652 C C . SER A 1 215 ? -7.092 6.692 -7.524 1.00 94.62 215 SER A C 1
ATOM 1654 O O . SER A 1 215 ? -5.960 6.257 -7.323 1.00 94.62 215 SER A O 1
ATOM 1656 N N . PHE A 1 216 ? -7.781 6.475 -8.637 1.00 94.38 216 PHE A N 1
ATOM 1657 C CA . PHE A 1 216 ? -7.256 5.769 -9.798 1.00 94.38 216 PHE A CA 1
ATOM 1658 C C . PHE A 1 216 ? -7.397 6.633 -11.040 1.00 94.38 216 PHE A C 1
ATOM 1660 O O . PHE A 1 216 ? -8.421 7.291 -11.233 1.00 94.38 216 PHE A O 1
ATOM 1667 N N . ARG A 1 217 ? -6.373 6.613 -11.885 1.00 93.94 217 ARG A N 1
ATOM 1668 C CA . ARG A 1 217 ? -6.395 7.268 -13.186 1.00 93.94 217 ARG A CA 1
ATOM 1669 C C . ARG A 1 217 ? -5.745 6.360 -14.215 1.00 93.94 217 ARG A C 1
ATOM 1671 O O . ARG A 1 217 ? -4.672 5.829 -13.929 1.00 93.94 217 ARG A O 1
ATOM 1678 N N . SER A 1 218 ? -6.371 6.262 -15.383 1.00 93.31 218 SER A N 1
ATOM 1679 C CA . SER A 1 218 ? -5.760 5.692 -16.581 1.00 93.31 218 SER A CA 1
ATOM 1680 C C . SER A 1 218 ? -5.454 6.759 -17.631 1.00 93.31 218 SER A C 1
ATOM 1682 O O . SER A 1 218 ? -6.066 7.839 -17.639 1.00 93.31 218 SER A O 1
ATOM 1684 N N . ASP A 1 219 ? -4.488 6.475 -18.500 1.00 94.25 219 ASP A N 1
ATOM 1685 C CA . ASP A 1 219 ? -4.193 7.276 -19.682 1.00 94.25 219 ASP A CA 1
ATOM 1686 C C . ASP A 1 219 ? -4.921 6.746 -20.937 1.00 94.25 219 ASP A C 1
ATOM 1688 O O . ASP A 1 219 ? -5.952 6.085 -20.827 1.00 94.25 219 ASP A O 1
ATOM 1692 N N . GLY A 1 220 ? -4.492 7.144 -22.135 1.00 91.12 220 GLY A N 1
ATOM 1693 C CA . GLY A 1 220 ? -5.169 6.790 -23.383 1.00 91.12 220 GLY A CA 1
ATOM 1694 C C . GLY A 1 220 ? -4.865 5.393 -23.938 1.00 91.12 220 GLY A C 1
ATOM 1695 O O . GLY A 1 220 ? -5.318 5.126 -25.054 1.00 91.12 220 GLY A O 1
ATOM 1696 N N . SER A 1 221 ? -4.066 4.558 -23.261 1.00 89.19 221 SER A N 1
ATOM 1697 C CA . SER A 1 221 ? -3.639 3.257 -23.792 1.00 89.19 221 SER A CA 1
ATOM 1698 C C . SER A 1 221 ? -3.237 2.225 -22.725 1.00 89.19 221 SER A C 1
ATOM 1700 O O . SER A 1 221 ? -3.072 2.537 -21.556 1.00 89.19 221 SER A O 1
ATOM 1702 N N . THR A 1 222 ? -3.012 0.978 -23.163 1.00 93.06 222 THR A N 1
ATOM 1703 C CA . THR A 1 222 ? -2.439 -0.124 -22.358 1.00 93.06 222 THR A CA 1
ATOM 1704 C C . THR A 1 222 ? -3.307 -0.532 -21.163 1.00 93.06 222 THR A C 1
ATOM 1706 O O . THR A 1 222 ? -2.832 -0.755 -20.048 1.00 93.06 222 THR A O 1
ATOM 1709 N N . GLU A 1 223 ? -4.598 -0.720 -21.413 1.00 92.25 223 GLU A N 1
ATOM 1710 C CA . GLU A 1 223 ? -5.544 -1.150 -20.396 1.00 92.25 223 GLU A CA 1
ATOM 1711 C C . GLU A 1 223 ? -5.223 -2.561 -19.888 1.00 92.25 223 GLU A C 1
ATOM 1713 O O . GLU A 1 223 ? -4.981 -3.503 -20.649 1.00 92.25 223 GLU A O 1
ATOM 1718 N N . LYS A 1 224 ? -5.261 -2.721 -18.567 1.00 93.19 224 LYS A N 1
ATOM 1719 C CA . LYS A 1 224 ? -5.045 -3.995 -17.875 1.00 93.19 224 LYS A CA 1
ATOM 1720 C C . LYS A 1 224 ? -6.151 -4.258 -16.865 1.00 93.19 224 LYS A C 1
ATOM 1722 O O . LYS A 1 224 ? -7.160 -3.563 -16.836 1.00 93.19 224 LYS A O 1
ATOM 1727 N N . ARG A 1 225 ? -5.982 -5.275 -16.020 1.00 91.75 225 ARG A N 1
ATOM 1728 C CA . ARG A 1 225 ? -6.994 -5.708 -15.049 1.00 91.75 225 ARG A CA 1
ATOM 1729 C C . ARG A 1 225 ? -7.341 -4.646 -13.991 1.00 91.75 225 ARG A C 1
ATOM 1731 O O . ARG A 1 225 ? -8.420 -4.703 -13.412 1.00 91.75 225 ARG A O 1
ATOM 1738 N N . GLY A 1 226 ? -6.447 -3.701 -13.705 1.00 92.31 226 GLY A N 1
ATOM 1739 C CA . GLY A 1 226 ? -6.640 -2.657 -12.697 1.00 92.31 226 GLY A CA 1
ATOM 1740 C C . GLY A 1 226 ? -6.145 -3.088 -11.321 1.00 92.31 226 GLY A C 1
ATOM 1741 O O . GLY A 1 226 ? -5.082 -3.691 -11.188 1.00 92.31 226 GLY A O 1
ATOM 1742 N N . PHE A 1 227 ? -6.901 -2.785 -10.271 1.00 93.31 227 PHE A N 1
ATOM 1743 C CA . PHE A 1 227 ? -6.525 -3.145 -8.905 1.00 93.31 227 PHE A CA 1
ATOM 1744 C C . PHE A 1 227 ? -7.729 -3.588 -8.076 1.00 93.31 227 PHE A C 1
ATOM 1746 O O . PHE A 1 227 ? -8.878 -3.294 -8.413 1.00 93.31 227 PHE A O 1
ATOM 1753 N N . ARG A 1 228 ? -7.434 -4.260 -6.962 1.00 92.38 228 ARG A N 1
ATOM 1754 C CA . ARG A 1 228 ? -8.377 -4.507 -5.870 1.00 92.38 228 ARG A CA 1
ATOM 1755 C C . ARG A 1 228 ? -7.678 -4.265 -4.540 1.00 92.38 228 ARG A C 1
ATOM 1757 O O . ARG A 1 228 ? -6.645 -4.880 -4.265 1.00 92.38 228 ARG A O 1
ATOM 1764 N N . LEU A 1 229 ? -8.260 -3.400 -3.720 1.00 94.44 229 LEU A N 1
ATOM 1765 C CA . LEU A 1 229 ? -7.785 -3.051 -2.386 1.00 94.44 229 LEU A CA 1
ATOM 1766 C C . LEU A 1 229 ? -8.887 -3.340 -1.369 1.00 94.44 229 LEU A C 1
ATOM 1768 O O . LEU A 1 229 ? -9.987 -2.809 -1.482 1.00 94.44 229 LEU A O 1
ATOM 1772 N N . PHE A 1 230 ? -8.577 -4.158 -0.371 1.00 94.06 230 PHE A N 1
ATOM 1773 C CA . PHE A 1 230 ? -9.444 -4.429 0.769 1.00 94.06 230 PHE A CA 1
ATOM 1774 C C . PHE A 1 230 ? -9.093 -3.505 1.930 1.00 94.06 230 PHE A C 1
ATOM 1776 O O . PHE A 1 230 ? -7.913 -3.222 2.159 1.00 94.06 230 PHE A O 1
ATOM 1783 N N . TYR A 1 231 ? -10.103 -3.095 2.691 1.00 93.88 231 TYR A N 1
ATOM 1784 C CA . TYR A 1 231 ? -9.928 -2.370 3.942 1.00 93.88 231 TYR A CA 1
ATOM 1785 C C . TYR A 1 231 ? -10.729 -3.015 5.072 1.00 93.88 231 TYR A C 1
ATOM 1787 O O . TYR A 1 231 ? -11.804 -3.580 4.853 1.00 93.88 231 TYR A O 1
ATOM 1795 N N . ARG A 1 232 ? -10.196 -2.922 6.291 1.00 92.56 232 ARG A N 1
ATOM 1796 C CA . ARG A 1 232 ? -10.881 -3.324 7.522 1.00 92.56 232 ARG A CA 1
ATOM 1797 C C . ARG A 1 232 ? -10.477 -2.434 8.688 1.00 92.56 232 ARG A C 1
ATOM 1799 O O . ARG A 1 232 ? -9.285 -2.246 8.913 1.00 92.56 232 ARG A O 1
ATOM 1806 N N . THR A 1 233 ? -11.452 -1.943 9.438 1.00 90.31 233 THR A N 1
ATOM 1807 C CA . THR A 1 233 ? -11.262 -1.204 10.684 1.00 90.31 233 THR A CA 1
ATOM 1808 C C . THR A 1 233 ? -11.277 -2.156 11.885 1.00 90.31 233 THR A C 1
ATOM 1810 O O . THR A 1 233 ? -11.924 -3.210 11.843 1.00 90.31 233 THR A O 1
ATOM 1813 N N . TYR A 1 234 ? -10.591 -1.762 12.954 1.00 84.75 234 TYR A N 1
ATOM 1814 C CA . TYR A 1 234 ? -10.528 -2.423 14.257 1.00 84.75 234 TYR A CA 1
ATOM 1815 C C . TYR A 1 234 ? -10.643 -1.382 15.362 1.00 84.75 234 TYR A C 1
ATOM 1817 O O . TYR A 1 234 ? -10.155 -0.245 15.132 1.00 84.75 234 TYR A O 1
#

Nearest PDB structures (foldseek):
  9en2-assembly1_A  TM=8.041E-01  e=8.271E-09  Homo sapiens
  4aqb-assembly1_A-2  TM=8.382E-01  e=9.209E-08  Homo sapiens
  1nzi-assembly1_B  TM=8.427E-01  e=1.613E-07  Homo sapiens
  4lmf-assembly1_A  TM=8.452E-01  e=9.166E-07  Homo sapiens
  1szb-assembly1_B  TM=8.146E-01  e=3.535E-07  Homo sapiens

pLDDT: mean 82.07, std 20.2, range [29.12, 98.19]

Mean predicted aligned error: 18.0 Å

Radius of gyration: 35.04 Å; Cα contacts (8 Å, |Δi|>4): 326; chains: 1; bounding box: 140×40×57 Å

InterPro domains:
  IPR000859 CUB domain [PF00431] (136-231)
  IPR000859 CUB domain [PS01180] (117-234)
  IPR000859 CUB domain [SM00042] (117-234)
  IPR000859 CUB domain [cd00041] (136-233)
  IPR035914 Spermadhesin, CUB domain superfamily [G3DSA:2.60.120.290] (125-233)
  IPR035914 Spermadhesin, CUB domain superfamily [SSF49854] (135-233)

Organism: Scylla olivacea (NCBI:txid85551)

Foldseek 3Di:
DDDVPPVVVVVVVVVVVVVVVVVVVVVVVVVVVVVVVVVVVVVVVVVVVVVVVVVVVVVVVVVVVVVVVVVVVVVVVVVVVVVPPDDDDDDDDDDDDPPDPDDVDADEDEPLDEDDLDDEAEDEGFKYKDWQHYPFWHDAFGKHKYKYFYPFFWKKKKAWPWAAADDDPQCPAKWKFKDDPNAGPVNGTDHHGDDPVVRVVVIDIDTRGGIMMIMIGHHHDDTGRGTMMIMGID

Secondary structure (DSSP, 8-state):
--SHHHHHHHHHHHHHHHHHHHHHHHHHHHHHHHHHHHHHHHHHHHHHHHHHHHHHHHHHHHHHHHHHHHHHHHHHHHHHHHTTS-----------------SS---EEE----S--EEEEEE-SSEEEEE---SSSPPTT-EEEEEEEEEEEEEEEEEEEEEE----TT--SSEEEEEETTEETTSS-B-SB--HHHHHHT-EEEEEEEEEEEEEE--SS----EEEEEEEE-